Protein AF-A0A4U7F2E3-F1 (afdb_monomer)

Solvent-accessible surface area (backbone atoms only — not comparable to full-atom values): 10318 Å² total; per-residue (Å²): 136,86,79,85,80,80,72,98,72,75,88,84,81,85,90,80,55,98,46,98,67,89,54,48,53,63,64,52,49,35,52,48,24,42,57,37,19,76,72,74,72,52,27,60,45,74,39,69,68,51,61,39,37,57,73,88,33,32,69,44,46,49,67,24,24,80,71,53,39,76,56,42,65,62,33,46,49,24,24,74,37,30,74,45,43,86,49,93,75,45,92,67,61,40,35,50,76,34,22,32,36,27,34,38,31,37,82,33,76,96,36,67,22,89,85,71,40,69,38,27,31,63,46,39,34,39,39,43,44,74,38,79,73,61,95,56,80,47,76,66,45,75,51,35,67,40,76,48,40,39,32,30,39,58,37,49,76,68,67,66,60,58,72,65,51,61,77,30,33,81,50,87,85,30,51,66,46,78,120

Nearest PDB structures (foldseek):
  8d9d-assembly1_C  TM=2.580E-01  e=3.714E+00  Homo sapiens

Foldseek 3Di:
DDDDDDDDPDDDDDQDAPDPPDSCSLVVQLVVQLVCCVPPVFGADADQEEEDECPVQVVQQCVQLQQQGDAGPSLVSRLVSGDDQPDNPDPGRDSCSRHQKYWYKYQAAPDQEPVRDHRIYTAKMKGKDQDPDDVPPDPCSRRDIDIAMEGAVVCVVVVNDDPSNVVRHVCPPHHYDYD

Structure (mmCIF, N/CA/C/O backbone):
data_AF-A0A4U7F2E3-F1
#
_entry.id   AF-A0A4U7F2E3-F1
#
loop_
_atom_site.group_PDB
_atom_site.id
_atom_site.type_symbol
_atom_site.label_atom_id
_atom_site.label_alt_id
_atom_site.label_comp_id
_atom_site.label_asym_id
_atom_site.label_entity_id
_atom_site.label_seq_id
_atom_site.pdbx_PDB_ins_code
_atom_site.Cartn_x
_atom_site.Cartn_y
_atom_site.Cartn_z
_atom_site.occupancy
_atom_site.B_iso_or_equiv
_atom_site.auth_seq_id
_atom_site.auth_comp_id
_atom_site.auth_asym_id
_atom_site.auth_atom_id
_atom_site.pdbx_PDB_model_num
ATOM 1 N N . MET A 1 1 ? -29.654 19.226 -3.364 1.00 33.97 1 MET A N 1
ATOM 2 C CA . MET A 1 1 ? -28.593 18.221 -3.583 1.00 33.97 1 MET A CA 1
ATOM 3 C C . MET A 1 1 ? -28.123 17.742 -2.225 1.00 33.97 1 MET A C 1
ATOM 5 O O . MET A 1 1 ? -27.432 18.477 -1.534 1.00 33.97 1 MET A O 1
ATOM 9 N N . SER A 1 2 ? -28.621 16.585 -1.796 1.00 34.16 2 SER A N 1
ATOM 10 C CA . SER A 1 2 ? -28.235 15.939 -0.541 1.00 34.16 2 SER A CA 1
ATOM 11 C C . SER A 1 2 ? -26.982 15.116 -0.826 1.00 34.16 2 SER A C 1
ATOM 13 O O . SER A 1 2 ? -27.028 14.218 -1.658 1.00 34.16 2 SER A O 1
ATOM 15 N N . GLY A 1 3 ? -25.856 15.495 -0.221 1.00 33.38 3 GLY A N 1
ATOM 16 C CA . GLY A 1 3 ? -24.654 14.669 -0.229 1.00 33.38 3 GLY A CA 1
ATOM 17 C C . GLY A 1 3 ? -24.864 13.488 0.711 1.00 33.38 3 GLY A C 1
ATOM 18 O O . GLY A 1 3 ? -25.244 13.686 1.867 1.00 33.38 3 GLY A O 1
ATOM 19 N N . GLU A 1 4 ? -24.660 12.275 0.207 1.00 37.59 4 GLU A N 1
ATOM 20 C CA . GLU A 1 4 ? -24.694 11.047 0.996 1.00 37.59 4 GLU A CA 1
ATOM 21 C C . GLU A 1 4 ? -23.708 11.144 2.167 1.00 37.59 4 GLU A C 1
ATOM 23 O O . GLU A 1 4 ? -22.494 11.238 1.982 1.00 37.59 4 GLU A O 1
ATOM 28 N N . ARG A 1 5 ? -24.235 11.112 3.395 1.00 38.28 5 ARG A N 1
ATOM 29 C CA . ARG A 1 5 ? -23.435 10.842 4.590 1.00 38.28 5 ARG A CA 1
ATOM 30 C C . ARG A 1 5 ? -23.127 9.348 4.607 1.00 38.28 5 ARG A C 1
ATOM 32 O O . ARG A 1 5 ? -24.024 8.553 4.871 1.00 38.28 5 ARG A O 1
ATOM 39 N N . ARG A 1 6 ? -21.881 8.963 4.330 1.00 47.38 6 ARG A N 1
ATOM 40 C CA . ARG A 1 6 ? -21.362 7.650 4.736 1.00 47.38 6 ARG A CA 1
ATOM 41 C C . ARG A 1 6 ? -20.790 7.771 6.153 1.00 47.38 6 ARG A C 1
ATOM 43 O O . ARG A 1 6 ? -19.961 8.646 6.379 1.00 47.38 6 ARG A O 1
ATOM 50 N N . GLY A 1 7 ? -21.213 6.884 7.056 1.00 50.59 7 GLY A N 1
ATOM 51 C CA . GLY A 1 7 ? -20.676 6.729 8.415 1.00 50.59 7 GLY A CA 1
ATOM 52 C C . GLY A 1 7 ? -21.436 7.518 9.485 1.00 50.59 7 GLY A C 1
ATOM 53 O O . GLY A 1 7 ? -21.841 8.653 9.254 1.00 50.59 7 GLY A O 1
ATOM 54 N N . ASP A 1 8 ? -21.632 6.881 10.634 1.00 61.38 8 ASP A N 1
ATOM 55 C CA . ASP A 1 8 ? -22.252 7.273 11.920 1.00 61.38 8 ASP A CA 1
ATOM 56 C C . ASP A 1 8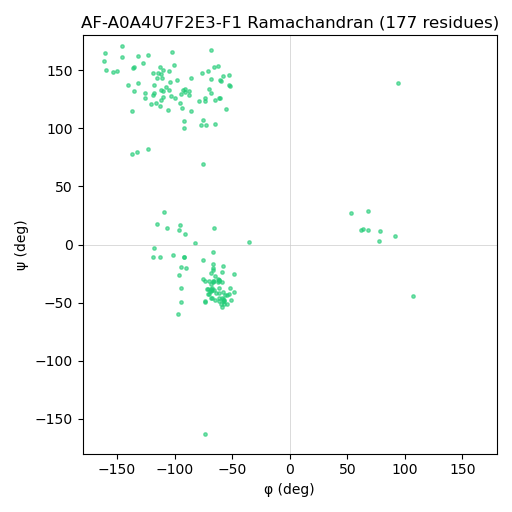 ? -22.111 8.722 12.472 1.00 61.38 8 ASP A C 1
ATOM 58 O O . ASP A 1 8 ? -22.631 9.013 13.550 1.00 61.38 8 ASP A O 1
ATOM 62 N N . GLY A 1 9 ? -21.458 9.651 11.772 1.00 65.62 9 GLY A N 1
ATOM 63 C CA . GLY A 1 9 ? -21.169 11.007 12.247 1.00 65.62 9 GLY A CA 1
ATOM 64 C C . GLY A 1 9 ? -19.821 11.161 12.961 1.00 65.62 9 GLY A C 1
ATOM 65 O O . GLY A 1 9 ? -19.549 12.243 13.487 1.00 65.62 9 GLY A O 1
ATOM 66 N N . ALA A 1 10 ? -18.969 10.132 12.966 1.00 77.25 10 ALA A N 1
ATOM 67 C CA . ALA A 1 10 ? -17.629 10.202 13.530 1.00 77.25 10 ALA A CA 1
ATOM 68 C C . ALA A 1 10 ? -16.753 11.261 12.822 1.00 77.25 10 ALA A C 1
ATOM 70 O O . ALA A 1 10 ? -16.808 11.428 11.597 1.00 77.25 10 ALA A O 1
ATOM 71 N N . PRO A 1 11 ? -15.914 11.998 13.573 1.00 87.69 11 PRO A N 1
ATOM 72 C CA . PRO A 1 11 ? -15.035 13.008 13.002 1.00 87.69 11 PRO A CA 1
ATOM 73 C C . PRO A 1 11 ? -13.911 12.374 12.172 1.00 87.69 11 PRO A C 1
ATOM 75 O O . PRO A 1 11 ? -13.206 11.477 12.628 1.00 87.69 11 PRO A O 1
ATOM 78 N N . VAL A 1 12 ? -13.679 12.912 10.973 1.00 91.62 12 VAL A N 1
ATOM 79 C CA . VAL A 1 12 ? -12.543 12.541 10.116 1.00 91.62 12 VAL A CA 1
ATOM 80 C C . VAL A 1 12 ? -11.434 13.576 10.262 1.00 91.62 12 VAL A C 1
ATOM 82 O O . VAL A 1 12 ? -11.652 14.770 10.052 1.00 91.62 12 VAL A O 1
ATOM 85 N N . LEU A 1 13 ? -10.226 13.117 10.594 1.00 93.81 13 LEU A N 1
ATOM 86 C CA . LEU A 1 13 ? -9.055 13.973 10.785 1.00 93.81 13 LEU A CA 1
ATOM 87 C C . LEU A 1 13 ? -8.020 13.727 9.684 1.00 93.81 13 LEU A C 1
ATOM 89 O O . LEU A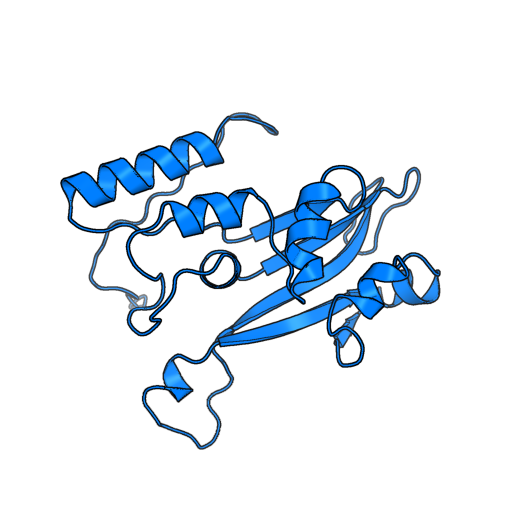 1 13 ? -7.540 12.608 9.503 1.00 93.81 13 LEU A O 1
ATOM 93 N N . LEU A 1 14 ? -7.627 14.788 8.976 1.00 93.25 14 LEU A N 1
ATOM 94 C CA . LEU A 1 14 ? -6.547 14.737 7.992 1.00 93.25 14 LEU A CA 1
ATOM 95 C C . LEU A 1 14 ? -5.217 15.139 8.637 1.00 93.25 14 LEU A C 1
ATOM 97 O O . LEU A 1 14 ? -5.034 16.287 9.038 1.00 93.25 14 LEU A O 1
ATOM 101 N N . VAL A 1 15 ? -4.256 14.214 8.666 1.00 92.56 15 VAL A N 1
ATOM 102 C CA . VAL A 1 15 ? -2.872 14.510 9.064 1.00 92.56 15 VAL A CA 1
ATOM 103 C C . VAL A 1 15 ? -2.048 14.863 7.826 1.00 92.56 15 VAL A C 1
ATOM 105 O O . VAL A 1 15 ? -1.670 13.994 7.038 1.00 92.56 15 VAL A O 1
ATOM 108 N N . ALA A 1 16 ? -1.732 16.147 7.676 1.00 89.62 16 ALA A N 1
ATOM 109 C CA . ALA A 1 16 ? -0.840 16.656 6.639 1.00 89.62 16 ALA A CA 1
ATOM 110 C C . ALA A 1 16 ? 0.532 17.024 7.226 1.00 89.62 16 ALA A C 1
ATOM 112 O O . ALA A 1 16 ? 0.646 17.411 8.385 1.00 89.62 16 ALA A O 1
ATOM 113 N N . GLY A 1 17 ? 1.593 16.892 6.428 1.00 84.62 17 GLY A N 1
ATOM 114 C CA . GLY A 1 17 ? 2.952 17.269 6.827 1.00 84.62 17 GLY A CA 1
ATOM 115 C C . GLY A 1 17 ? 3.391 18.533 6.103 1.00 84.62 17 GLY A C 1
ATOM 116 O O . GLY A 1 17 ? 3.200 18.628 4.896 1.00 84.62 17 GLY A O 1
ATOM 117 N N . GLY A 1 18 ? 4.007 19.471 6.826 1.00 81.56 18 GLY A N 1
ATOM 118 C CA . GLY A 1 18 ? 4.502 20.731 6.256 1.00 81.56 18 GLY A CA 1
ATOM 119 C C . GLY A 1 18 ? 5.793 20.603 5.437 1.00 81.56 18 GLY A C 1
ATOM 120 O O . GLY A 1 18 ? 6.144 21.526 4.711 1.00 81.56 18 GLY A O 1
ATOM 121 N N . ALA A 1 19 ? 6.491 19.464 5.527 1.00 78.69 19 ALA A N 1
ATOM 122 C CA . ALA A 1 19 ? 7.678 19.159 4.730 1.00 78.69 19 ALA A CA 1
ATOM 123 C C . ALA A 1 19 ? 7.399 18.054 3.700 1.00 78.69 19 ALA A C 1
ATOM 125 O O . ALA A 1 19 ? 6.587 17.148 3.926 1.00 78.69 19 ALA A O 1
ATOM 126 N N . ARG A 1 20 ? 8.120 18.129 2.574 1.00 63.06 20 ARG A N 1
ATOM 127 C CA . ARG A 1 20 ? 7.958 17.238 1.414 1.00 63.06 20 ARG A CA 1
ATOM 128 C C . ARG A 1 20 ? 8.236 15.769 1.754 1.00 63.06 20 ARG A C 1
ATOM 130 O O . ARG A 1 20 ? 7.517 14.898 1.276 1.00 63.06 20 ARG A O 1
ATOM 137 N N . VAL A 1 21 ? 9.224 15.507 2.611 1.00 66.19 21 VAL A N 1
ATOM 138 C CA . VAL A 1 21 ? 9.656 14.165 3.043 1.00 66.19 21 VAL A CA 1
ATOM 139 C C . VAL A 1 21 ? 9.882 14.176 4.563 1.00 66.19 21 VAL A C 1
ATOM 141 O O . VAL A 1 21 ? 10.110 15.238 5.138 1.00 66.19 21 VAL A O 1
ATOM 144 N N . ASP A 1 22 ? 9.705 13.029 5.225 1.00 71.38 22 ASP A N 1
ATOM 145 C CA . ASP A 1 22 ? 10.060 12.783 6.638 1.00 71.38 22 ASP A CA 1
ATOM 146 C C . ASP A 1 22 ? 9.520 13.749 7.703 1.00 71.38 22 ASP A C 1
ATOM 148 O O . ASP A 1 22 ? 10.039 13.837 8.810 1.00 71.38 22 ASP A O 1
ATOM 152 N N . ALA A 1 23 ? 8.378 14.391 7.451 1.00 80.94 23 ALA A N 1
ATOM 153 C CA . ALA A 1 23 ? 7.696 15.244 8.434 1.00 80.94 23 ALA A CA 1
ATOM 154 C C . ALA A 1 23 ? 7.133 14.499 9.677 1.00 80.94 23 ALA A C 1
ATOM 156 O O . ALA A 1 23 ? 6.255 15.021 10.355 1.00 80.94 23 ALA A O 1
ATOM 157 N N . GLY A 1 24 ? 7.525 13.243 9.930 1.00 87.06 24 GLY A N 1
ATOM 158 C CA . GLY A 1 24 ? 7.049 12.450 11.073 1.00 87.06 24 GLY A CA 1
ATOM 159 C C . GLY A 1 24 ? 5.565 12.052 11.030 1.00 87.06 24 GLY A C 1
ATOM 160 O O . GLY A 1 24 ? 5.036 11.573 12.032 1.00 87.06 24 GLY A O 1
ATOM 161 N N . LYS A 1 25 ? 4.887 12.220 9.881 1.00 91.69 25 LYS A N 1
ATOM 162 C CA . LYS A 1 25 ? 3.430 12.024 9.721 1.00 91.69 25 LYS A CA 1
ATOM 163 C C . LYS A 1 25 ? 2.942 10.683 10.259 1.00 91.69 25 LYS A C 1
ATOM 165 O O . LYS A 1 25 ? 1.951 10.647 10.979 1.00 91.69 25 LYS A O 1
ATOM 170 N N . THR A 1 26 ? 3.616 9.589 9.911 1.00 92.06 26 THR A N 1
ATOM 171 C CA . THR A 1 26 ? 3.199 8.245 10.331 1.00 92.06 26 THR A CA 1
ATOM 172 C C . THR A 1 26 ? 3.352 8.074 11.834 1.00 92.06 26 THR A C 1
ATOM 174 O O . THR A 1 26 ? 2.413 7.631 12.484 1.00 92.06 26 THR A O 1
ATOM 177 N N . THR A 1 27 ? 4.485 8.489 12.405 1.00 94.50 27 THR A N 1
ATOM 178 C CA . THR A 1 27 ? 4.712 8.437 13.855 1.00 94.50 27 THR A CA 1
ATOM 179 C C . THR A 1 27 ? 3.631 9.216 14.597 1.00 94.50 27 THR A C 1
ATOM 181 O O . THR A 1 27 ? 2.955 8.652 15.456 1.00 94.50 27 THR A O 1
ATOM 184 N N . PHE A 1 28 ? 3.387 10.465 14.191 1.00 95.44 28 PHE A N 1
ATOM 185 C CA . PHE A 1 28 ? 2.321 11.288 14.756 1.00 95.44 28 PHE A CA 1
ATOM 186 C C . PHE A 1 28 ? 0.948 10.623 14.615 1.00 95.44 28 PHE A C 1
ATOM 188 O O . PHE A 1 28 ? 0.231 10.496 15.600 1.00 95.44 28 PHE A O 1
ATOM 195 N N . SER A 1 29 ? 0.604 10.134 13.420 1.00 96.50 29 SER A N 1
ATOM 196 C CA . SER A 1 29 ? -0.698 9.507 13.154 1.00 96.50 29 SER A CA 1
ATOM 197 C C . SER A 1 29 ? -0.913 8.260 14.011 1.00 96.50 29 SER A C 1
ATOM 199 O O . SER A 1 29 ? -1.986 8.086 14.569 1.00 96.50 29 SER A O 1
ATOM 201 N N . THR A 1 30 ? 0.108 7.416 14.188 1.00 97.75 30 THR A N 1
ATOM 202 C CA . THR A 1 30 ? -0.000 6.235 15.061 1.00 97.75 30 THR A CA 1
ATOM 203 C C . THR A 1 30 ? -0.159 6.601 16.538 1.00 97.75 30 THR A C 1
ATOM 205 O O . THR A 1 30 ? -0.822 5.875 17.273 1.00 97.75 30 THR A O 1
ATOM 208 N N . GLY A 1 31 ? 0.438 7.709 16.990 1.00 97.81 31 GLY A N 1
ATOM 209 C CA . GLY A 1 31 ? 0.214 8.241 18.335 1.00 97.81 31 GLY A CA 1
ATOM 210 C C . GLY A 1 31 ? -1.188 8.830 18.488 1.00 97.81 31 GLY A C 1
ATOM 211 O O . GLY A 1 31 ? -1.859 8.562 19.478 1.00 97.81 31 GLY A O 1
ATOM 212 N N . LEU A 1 32 ? -1.653 9.569 17.477 1.00 97.31 32 LEU A N 1
ATOM 213 C CA . LEU A 1 32 ? -2.991 10.151 17.436 1.00 97.31 32 LEU A CA 1
ATOM 214 C C . LEU A 1 32 ? -4.079 9.074 17.479 1.00 97.31 32 LEU A C 1
ATOM 216 O O . LEU A 1 32 ? -5.007 9.205 18.265 1.00 97.31 32 LEU A O 1
ATOM 220 N N . VAL A 1 33 ? -3.950 8.002 16.690 1.00 97.81 33 VAL A N 1
ATOM 221 C CA . VAL A 1 33 ? -4.904 6.879 16.695 1.00 97.81 33 VAL A CA 1
ATOM 222 C C . VAL A 1 33 ? -5.015 6.270 18.093 1.00 97.81 33 VAL A C 1
ATOM 224 O O . VAL A 1 33 ? -6.123 6.143 18.601 1.00 97.81 33 VAL A O 1
ATOM 227 N N . ARG A 1 34 ? -3.888 5.978 18.757 1.00 97.69 34 ARG A N 1
ATOM 228 C CA . ARG A 1 34 ? -3.897 5.446 20.131 1.00 97.69 34 ARG A CA 1
ATOM 229 C C . ARG A 1 34 ? -4.546 6.413 21.116 1.00 97.69 34 ARG A C 1
ATOM 231 O O . ARG A 1 34 ? -5.442 6.027 21.850 1.00 97.69 34 ARG A O 1
ATOM 238 N N . ALA A 1 35 ? -4.147 7.683 21.077 1.00 97.81 35 ALA A N 1
ATOM 239 C CA . ALA A 1 35 ? -4.690 8.698 21.973 1.00 97.81 35 ALA A CA 1
ATOM 240 C C . ALA A 1 35 ? -6.200 8.919 21.781 1.00 97.81 35 ALA A C 1
ATOM 242 O O . ALA A 1 35 ? -6.890 9.257 22.738 1.00 97.81 35 ALA A O 1
ATOM 243 N N . LEU A 1 36 ? -6.712 8.770 20.556 1.00 96.31 36 LEU A N 1
ATOM 244 C CA . LEU A 1 36 ? -8.144 8.830 20.280 1.00 96.31 36 LEU A CA 1
ATOM 245 C C . LEU A 1 36 ? -8.846 7.572 20.778 1.00 96.31 36 LEU A C 1
ATOM 247 O O . LEU A 1 36 ? -9.806 7.712 21.524 1.00 96.31 36 LEU A O 1
ATOM 251 N N . ALA A 1 37 ? -8.337 6.381 20.465 1.00 95.44 37 ALA A N 1
ATOM 252 C CA . ALA A 1 37 ? -8.905 5.134 20.969 1.00 95.44 37 ALA A CA 1
ATOM 253 C C . ALA A 1 37 ? -9.005 5.134 22.506 1.00 95.44 37 ALA A C 1
ATOM 255 O O . ALA A 1 37 ? -10.065 4.841 23.049 1.00 95.44 37 ALA A O 1
ATOM 256 N N . ASP A 1 38 ? -7.964 5.595 23.207 1.00 97.12 38 ASP A N 1
ATOM 257 C CA . ASP A 1 38 ? -7.968 5.719 24.671 1.00 97.12 38 ASP A CA 1
ATOM 258 C C . ASP A 1 38 ? -9.026 6.710 25.196 1.00 97.12 38 ASP A C 1
ATOM 260 O O . ASP A 1 38 ? -9.509 6.577 26.320 1.00 97.12 38 ASP A O 1
ATOM 264 N N . ARG A 1 39 ? -9.369 7.742 24.414 1.00 95.88 39 ARG A N 1
ATOM 265 C CA . ARG A 1 39 ? -10.273 8.830 24.832 1.00 95.88 39 ARG A CA 1
ATOM 266 C C . ARG A 1 39 ? -11.726 8.614 24.441 1.00 95.88 39 ARG A C 1
ATOM 268 O O . ARG A 1 39 ? -12.606 9.043 25.181 1.00 95.88 39 ARG A O 1
ATOM 275 N N . VAL A 1 40 ? -11.973 8.051 23.262 1.00 92.69 40 VAL A N 1
ATOM 276 C CA . VAL A 1 40 ? -13.316 7.924 22.673 1.00 92.69 40 VAL A CA 1
ATOM 277 C C . VAL A 1 40 ? -13.747 6.473 22.456 1.00 92.69 40 VAL A C 1
ATOM 279 O O . VAL A 1 40 ? -14.888 6.243 22.076 1.00 92.69 40 VAL A O 1
ATOM 282 N N . GLY A 1 41 ? -12.882 5.502 22.757 1.00 94.12 41 GLY A N 1
ATOM 283 C CA . GLY A 1 41 ? -13.171 4.068 22.709 1.00 94.12 41 GLY A CA 1
ATOM 284 C C . GLY A 1 41 ? -12.509 3.365 21.528 1.00 94.12 41 GLY A C 1
ATOM 285 O O . GLY A 1 41 ? -11.896 2.312 21.704 1.00 94.12 41 GLY A O 1
ATOM 286 N N . ASP A 1 42 ? -12.570 3.952 20.333 1.00 94.31 42 ASP A N 1
ATOM 287 C CA . ASP A 1 42 ? -11.956 3.383 19.140 1.00 94.31 42 ASP A CA 1
ATOM 288 C C . ASP A 1 42 ? -11.404 4.436 18.162 1.00 94.31 42 ASP A C 1
ATOM 290 O O . ASP A 1 42 ? -11.684 5.632 18.243 1.00 94.31 42 ASP A O 1
ATOM 294 N N . ALA A 1 43 ? -10.510 3.992 17.276 1.00 95.31 43 ALA A N 1
ATOM 295 C CA . ALA A 1 43 ? -9.975 4.797 16.186 1.00 95.31 43 ALA A CA 1
ATOM 296 C C . ALA A 1 43 ? -9.385 3.906 15.085 1.00 95.31 43 ALA A C 1
ATOM 298 O O . ALA A 1 43 ? -8.831 2.834 15.346 1.00 95.31 43 ALA A O 1
ATOM 299 N N . VAL A 1 44 ? -9.435 4.395 13.845 1.00 95.81 44 VAL A N 1
ATOM 300 C CA . VAL A 1 44 ? -8.792 3.763 12.689 1.00 95.81 44 VAL A CA 1
ATOM 301 C C . VAL A 1 44 ? -7.883 4.753 11.970 1.00 95.81 44 VAL A C 1
ATOM 303 O O . VAL A 1 44 ? -8.261 5.885 11.670 1.00 95.81 44 VAL A O 1
ATOM 306 N N . GLY A 1 45 ? -6.651 4.328 11.706 1.00 95.94 45 GLY A N 1
ATOM 307 C CA . GLY A 1 45 ? -5.697 5.058 10.884 1.00 95.94 45 GLY A CA 1
ATOM 308 C C . GLY A 1 45 ? -5.811 4.641 9.423 1.00 95.94 45 GLY A C 1
ATOM 309 O O . GLY A 1 45 ? -5.772 3.454 9.121 1.00 95.94 45 GLY A O 1
ATOM 310 N N . VAL A 1 46 ? -5.889 5.608 8.507 1.00 94.69 46 VAL A N 1
ATOM 311 C CA . VAL A 1 46 ? -6.017 5.348 7.062 1.00 94.69 46 VAL A CA 1
ATOM 312 C C . VAL A 1 46 ? -4.818 5.916 6.307 1.00 94.69 46 VAL A C 1
ATOM 314 O O . VAL A 1 46 ? -4.371 7.036 6.561 1.00 94.69 46 VAL A O 1
ATOM 317 N N . LYS A 1 47 ? -4.297 5.149 5.345 1.00 93.31 47 LYS A N 1
ATOM 318 C CA . LYS A 1 47 ? -3.231 5.565 4.429 1.00 93.31 47 LYS A CA 1
ATOM 319 C C . LYS A 1 47 ? -3.745 5.402 2.995 1.00 93.31 47 LYS A C 1
ATOM 321 O O . LYS A 1 47 ? -3.440 4.404 2.356 1.00 93.31 47 LYS A O 1
ATOM 326 N N . PRO A 1 48 ? -4.517 6.359 2.454 1.00 85.44 48 PRO A N 1
ATOM 327 C CA . PRO A 1 48 ? -5.315 6.137 1.242 1.00 85.44 48 PRO A CA 1
ATOM 328 C C . PRO A 1 48 ? -4.479 5.776 0.007 1.00 85.44 48 PRO A C 1
ATOM 330 O O . PRO A 1 48 ? -4.920 5.006 -0.840 1.00 85.44 48 PRO A O 1
ATOM 333 N N . ARG A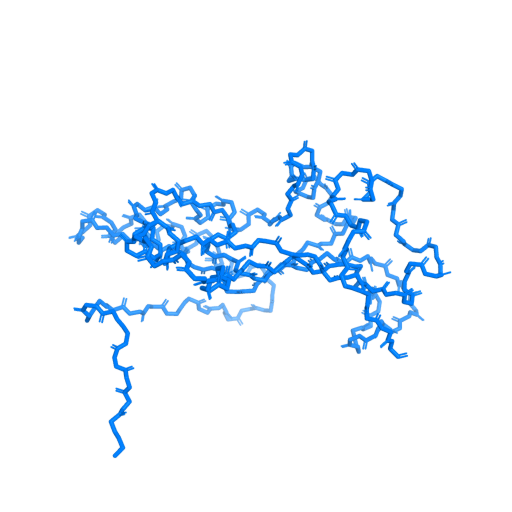 1 49 ? -3.244 6.281 -0.070 1.00 84.06 49 ARG A N 1
ATOM 334 C CA . ARG A 1 49 ? -2.274 5.931 -1.108 1.00 84.06 49 ARG A CA 1
ATOM 335 C C . ARG A 1 49 ? -0.885 5.816 -0.499 1.00 84.06 49 ARG A C 1
ATOM 337 O O . ARG A 1 49 ? -0.483 6.662 0.305 1.00 84.06 49 ARG A O 1
ATOM 344 N N . ALA A 1 50 ? -0.155 4.789 -0.908 1.00 87.69 50 ALA A N 1
ATOM 345 C CA . ALA A 1 50 ? 1.227 4.560 -0.519 1.00 87.69 50 ALA A CA 1
ATOM 346 C C . ALA A 1 50 ? 1.998 3.928 -1.681 1.00 87.69 50 ALA A C 1
ATOM 348 O O . ALA A 1 50 ? 1.419 3.550 -2.699 1.00 87.69 50 ALA A O 1
ATOM 349 N N . GLY A 1 51 ? 3.307 3.834 -1.527 1.00 91.38 51 GLY A N 1
ATOM 350 C CA . GLY A 1 51 ? 4.136 3.036 -2.403 1.00 91.38 51 GLY A CA 1
ATOM 351 C C . GLY A 1 51 ? 5.470 2.750 -1.745 1.00 91.38 51 GLY A C 1
ATOM 352 O O . GLY A 1 51 ? 5.864 3.486 -0.838 1.00 91.38 51 GLY A O 1
ATOM 353 N N . ASN A 1 52 ? 6.109 1.692 -2.213 1.00 93.56 52 ASN A N 1
ATOM 354 C CA . ASN A 1 52 ? 7.466 1.322 -1.860 1.00 93.56 52 ASN A CA 1
ATOM 355 C C . ASN A 1 52 ? 8.338 1.503 -3.098 1.00 93.56 52 ASN A C 1
ATOM 357 O O . ASN A 1 52 ? 7.895 1.264 -4.226 1.00 93.56 52 ASN A O 1
ATOM 361 N N . ASP A 1 53 ? 9.582 1.888 -2.875 1.00 93.75 53 ASP A N 1
ATOM 362 C CA . ASP A 1 53 ? 10.624 1.697 -3.868 1.00 93.75 53 ASP A CA 1
ATOM 363 C C . ASP A 1 53 ? 11.264 0.313 -3.700 1.00 93.75 53 ASP A C 1
ATOM 365 O O . ASP A 1 53 ? 11.608 -0.088 -2.589 1.00 93.75 53 ASP A O 1
ATOM 369 N N . PHE A 1 54 ? 11.424 -0.431 -4.791 1.00 93.19 54 PHE A N 1
ATOM 370 C CA . PHE A 1 54 ? 11.950 -1.792 -4.766 1.00 93.19 54 PHE A CA 1
ATOM 371 C C . PHE A 1 54 ? 13.384 -1.858 -4.219 1.00 93.19 54 PHE A C 1
ATOM 373 O O . PHE A 1 54 ? 13.735 -2.848 -3.580 1.00 93.19 54 PHE A O 1
ATOM 380 N N . TRP A 1 55 ? 14.204 -0.817 -4.414 1.00 92.56 55 TRP A N 1
ATOM 381 C CA . TRP A 1 55 ? 15.564 -0.757 -3.869 1.00 92.56 55 TRP A CA 1
ATOM 382 C C . TRP A 1 55 ? 15.612 -0.029 -2.527 1.00 92.56 55 TRP A C 1
ATOM 384 O O . TRP A 1 55 ? 16.184 -0.554 -1.572 1.00 92.56 55 TRP A O 1
ATOM 394 N N . PHE A 1 56 ? 15.017 1.163 -2.421 1.00 91.75 56 PHE A N 1
ATOM 395 C CA . PHE A 1 56 ? 15.135 1.969 -1.197 1.00 91.75 56 PHE A CA 1
ATOM 396 C C . PHE A 1 56 ? 14.270 1.455 -0.038 1.00 91.75 56 PHE A C 1
ATOM 398 O O . PHE A 1 56 ? 14.655 1.607 1.120 1.00 91.75 56 PHE A O 1
ATOM 405 N N . ASP A 1 57 ? 13.136 0.816 -0.329 1.00 94.56 57 ASP A N 1
ATOM 406 C CA . ASP A 1 57 ? 12.264 0.163 0.654 1.00 94.56 57 ASP A CA 1
ATOM 407 C C . ASP A 1 57 ? 12.324 -1.374 0.524 1.00 94.56 57 ASP A C 1
ATOM 409 O O . ASP A 1 57 ? 11.359 -2.068 0.850 1.00 94.56 57 ASP A O 1
ATOM 413 N N . HIS A 1 58 ? 13.454 -1.922 0.054 1.00 94.88 58 HIS A N 1
ATOM 414 C CA . HIS A 1 58 ? 13.609 -3.348 -0.265 1.00 94.88 58 HIS A CA 1
ATOM 415 C C . HIS A 1 58 ? 13.206 -4.281 0.887 1.00 94.88 58 HIS A C 1
ATOM 417 O O . HIS A 1 58 ? 12.495 -5.259 0.668 1.00 94.88 58 HIS A O 1
ATOM 423 N N . ASP A 1 59 ? 13.589 -3.968 2.127 1.00 95.50 59 ASP A N 1
ATOM 424 C CA . ASP A 1 59 ? 13.220 -4.787 3.288 1.00 95.50 59 ASP A CA 1
ATOM 425 C C . ASP A 1 59 ? 11.706 -4.776 3.546 1.00 95.50 59 ASP A C 1
ATOM 427 O O . ASP A 1 59 ? 11.115 -5.812 3.855 1.00 95.50 59 ASP A O 1
ATOM 431 N N . ASP A 1 60 ? 11.054 -3.620 3.383 1.00 95.06 60 ASP A N 1
ATOM 432 C CA . ASP A 1 60 ? 9.601 -3.497 3.534 1.00 95.06 60 ASP A CA 1
ATOM 433 C C . ASP A 1 60 ? 8.865 -4.241 2.409 1.00 95.06 60 ASP A C 1
ATOM 435 O O . ASP A 1 60 ? 7.871 -4.921 2.678 1.00 95.06 60 ASP A O 1
ATOM 439 N N . TYR A 1 61 ? 9.372 -4.161 1.173 1.00 95.19 61 TYR A N 1
ATOM 440 C CA . TYR A 1 61 ? 8.888 -4.960 0.047 1.00 95.19 61 TYR A CA 1
ATOM 441 C C . TYR A 1 61 ? 9.008 -6.459 0.340 1.00 95.19 61 TYR A C 1
ATOM 443 O O . TYR A 1 61 ? 8.004 -7.167 0.272 1.00 95.19 61 TYR A O 1
ATOM 451 N N . ARG A 1 62 ? 10.199 -6.938 0.719 1.00 95.12 62 ARG A N 1
ATOM 452 C CA . ARG A 1 62 ? 10.454 -8.363 0.958 1.00 95.12 62 ARG A CA 1
ATOM 453 C C . ARG A 1 62 ? 9.535 -8.943 2.022 1.00 95.12 62 ARG A C 1
ATOM 455 O O . ARG A 1 62 ? 8.939 -9.989 1.790 1.00 95.12 62 ARG A O 1
ATOM 462 N N . ILE A 1 63 ? 9.380 -8.246 3.149 1.00 94.69 63 ILE A N 1
ATOM 463 C CA . ILE A 1 63 ? 8.508 -8.684 4.249 1.00 94.69 63 ILE A CA 1
ATOM 464 C C . ILE A 1 63 ? 7.061 -8.872 3.774 1.00 94.69 63 ILE A C 1
ATOM 466 O O . ILE A 1 63 ? 6.393 -9.811 4.200 1.00 94.69 63 ILE A O 1
ATOM 470 N N . ALA A 1 64 ? 6.550 -7.973 2.928 1.00 95.38 64 ALA A N 1
ATOM 471 C CA . ALA A 1 64 ? 5.195 -8.100 2.400 1.00 95.38 64 ALA A CA 1
ATOM 472 C C . ALA A 1 64 ? 5.106 -9.221 1.349 1.00 95.38 64 ALA A C 1
ATOM 474 O O . ALA A 1 64 ? 4.251 -10.107 1.457 1.00 95.38 64 ALA A O 1
ATOM 475 N N . ALA A 1 65 ? 6.020 -9.215 0.377 1.00 95.00 65 ALA A N 1
ATOM 476 C CA . ALA A 1 65 ? 6.003 -10.107 -0.778 1.00 95.00 65 ALA A CA 1
ATOM 477 C C . ALA A 1 65 ? 6.227 -11.580 -0.399 1.00 95.00 65 ALA A C 1
ATOM 479 O O . ALA A 1 65 ? 5.618 -12.456 -1.001 1.00 95.00 65 ALA A O 1
ATOM 480 N N . GLU A 1 66 ? 6.998 -11.875 0.654 1.00 93.88 66 GLU A N 1
ATOM 481 C CA . GLU A 1 66 ? 7.157 -13.242 1.189 1.00 93.88 66 GLU A CA 1
ATOM 482 C C . GLU A 1 66 ? 5.827 -13.890 1.619 1.00 93.88 66 GLU A C 1
ATOM 484 O O . GLU A 1 66 ? 5.739 -15.110 1.721 1.00 93.88 66 GLU A O 1
ATOM 489 N N . SER A 1 67 ? 4.780 -13.088 1.830 1.00 90.81 67 SER A N 1
ATOM 490 C CA . SER A 1 67 ? 3.429 -13.555 2.157 1.00 90.81 67 SER A CA 1
ATOM 491 C C . SER A 1 67 ? 2.420 -13.426 1.009 1.00 90.81 67 SER A C 1
ATOM 493 O O . SER A 1 67 ? 1.218 -13.497 1.255 1.00 90.81 67 SER A O 1
ATOM 495 N N . GLY A 1 68 ? 2.869 -13.204 -0.231 1.00 93.12 68 GLY A N 1
ATOM 496 C CA . GLY A 1 68 ? 1.963 -13.016 -1.369 1.00 93.12 68 GLY A CA 1
ATOM 497 C C . GLY A 1 68 ? 1.331 -11.625 -1.454 1.00 93.12 68 GLY A C 1
ATOM 498 O O . GLY A 1 68 ? 0.355 -11.427 -2.177 1.00 93.12 68 GLY A O 1
ATOM 499 N N . ARG A 1 69 ? 1.821 -10.664 -0.663 1.00 95.38 69 ARG A N 1
ATOM 500 C CA . ARG A 1 69 ? 1.142 -9.390 -0.387 1.00 95.38 69 ARG A CA 1
ATOM 501 C C . ARG A 1 69 ? 2.009 -8.196 -0.752 1.00 95.38 69 ARG A C 1
ATOM 503 O O . ARG A 1 69 ? 3.225 -8.294 -0.859 1.00 95.38 69 ARG A O 1
ATOM 510 N N . LEU A 1 70 ? 1.380 -7.029 -0.881 1.00 96.38 70 LEU A N 1
ATOM 511 C CA . LEU A 1 70 ? 2.085 -5.776 -1.151 1.00 96.38 70 LEU A CA 1
ATOM 512 C C . LEU A 1 70 ? 1.527 -4.633 -0.296 1.00 96.38 70 LEU A C 1
ATOM 514 O O . LEU A 1 70 ? 0.378 -4.214 -0.448 1.00 96.38 70 LEU A O 1
ATOM 518 N N . TYR A 1 71 ? 2.350 -4.111 0.611 1.00 95.94 71 TYR A N 1
ATOM 519 C CA . TYR A 1 71 ? 2.059 -2.944 1.443 1.00 95.94 71 TYR A CA 1
ATOM 520 C C . TYR A 1 71 ? 3.361 -2.343 1.991 1.00 95.94 71 TYR A C 1
ATOM 522 O O . TYR A 1 71 ? 4.410 -2.980 1.993 1.00 95.94 71 TYR A O 1
ATOM 530 N N . GLY A 1 72 ? 3.294 -1.111 2.494 1.00 94.81 72 GLY A N 1
ATOM 531 C CA . GLY A 1 72 ? 4.452 -0.412 3.062 1.00 94.81 72 GLY A CA 1
ATOM 532 C C . GLY A 1 72 ? 4.468 -0.412 4.588 1.00 94.81 72 GLY A C 1
ATOM 533 O O . GLY A 1 72 ? 3.438 -0.637 5.237 1.00 94.81 72 GLY A O 1
ATOM 534 N N . LYS A 1 73 ? 5.620 -0.059 5.180 1.00 94.62 73 LYS A N 1
ATOM 535 C CA . LYS A 1 73 ? 5.773 0.090 6.643 1.00 94.62 73 LYS A CA 1
ATOM 536 C C . LYS A 1 73 ? 4.730 0.994 7.282 1.00 94.62 73 LYS A C 1
ATOM 538 O O . LYS A 1 73 ? 4.289 0.715 8.392 1.00 94.62 73 LYS A O 1
ATOM 543 N N . ASP A 1 74 ? 4.340 2.064 6.598 1.00 94.50 74 ASP A N 1
ATOM 544 C CA . ASP A 1 74 ? 3.377 3.034 7.114 1.00 94.50 74 ASP A CA 1
ATOM 545 C C . ASP A 1 74 ? 1.995 2.409 7.308 1.00 94.50 74 ASP A C 1
ATOM 547 O O . ASP A 1 74 ? 1.401 2.554 8.375 1.00 94.50 74 ASP A O 1
ATOM 551 N N . ALA A 1 75 ? 1.505 1.684 6.297 1.00 95.56 75 ALA A N 1
ATOM 552 C CA . ALA A 1 75 ? 0.233 0.974 6.378 1.00 95.56 75 ALA A CA 1
ATOM 553 C C . ALA A 1 75 ? 0.301 -0.129 7.444 1.00 95.56 75 ALA A C 1
ATOM 555 O O . ALA A 1 75 ? -0.593 -0.233 8.276 1.00 95.56 75 ALA A O 1
ATOM 556 N N . ARG A 1 76 ? 1.413 -0.873 7.515 1.00 96.12 76 ARG A N 1
ATOM 557 C CA . ARG A 1 76 ? 1.647 -1.864 8.578 1.00 96.12 76 ARG A CA 1
ATOM 558 C C . ARG A 1 76 ? 1.568 -1.253 9.981 1.00 96.12 76 ARG A C 1
ATOM 560 O O . ARG A 1 76 ? 0.892 -1.796 10.850 1.00 96.12 76 ARG A O 1
ATOM 567 N N . ARG A 1 77 ? 2.232 -0.117 10.210 1.00 96.69 77 ARG A N 1
ATOM 568 C CA . ARG A 1 77 ? 2.234 0.574 11.511 1.00 96.69 77 ARG A CA 1
ATOM 569 C C . ARG A 1 77 ? 0.867 1.154 11.870 1.00 96.69 77 ARG A C 1
ATOM 571 O O . ARG A 1 77 ? 0.492 1.103 13.036 1.00 96.69 77 ARG A O 1
ATOM 578 N N . LEU A 1 78 ? 0.142 1.713 10.899 1.00 97.12 78 LEU A N 1
ATOM 579 C CA . LEU A 1 78 ? -1.198 2.263 11.122 1.00 97.12 78 LEU A CA 1
ATOM 580 C C . LEU A 1 78 ? -2.230 1.168 11.393 1.00 97.12 78 LEU A C 1
ATOM 582 O O . LEU A 1 78 ? -3.009 1.318 12.330 1.00 97.12 78 LEU A O 1
ATOM 586 N N . ALA A 1 79 ? -2.194 0.060 10.650 1.00 96.50 79 ALA A N 1
ATOM 587 C CA . ALA A 1 79 ? -3.062 -1.087 10.902 1.00 96.50 79 ALA A CA 1
ATOM 588 C C . ALA A 1 79 ? -2.847 -1.627 12.324 1.00 96.50 79 ALA A C 1
ATOM 590 O O . ALA A 1 79 ? -3.804 -1.770 13.074 1.00 96.50 79 ALA A O 1
ATOM 591 N N . ALA A 1 80 ? -1.587 -1.791 12.743 1.00 97.19 80 ALA A N 1
ATOM 592 C CA . ALA A 1 80 ? -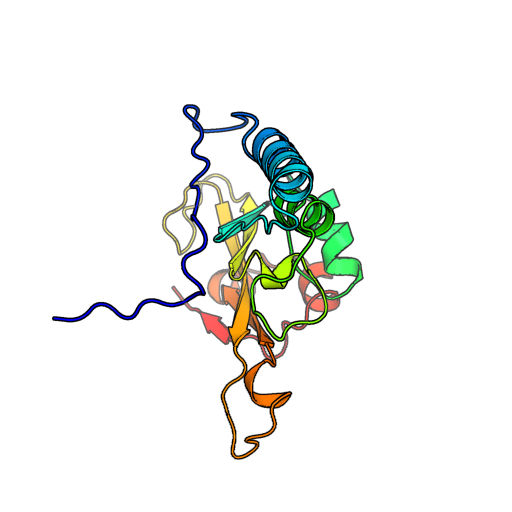1.241 -2.241 14.093 1.00 97.19 80 ALA A CA 1
ATOM 593 C C . ALA A 1 80 ? -1.598 -1.245 15.217 1.00 97.19 80 ALA A C 1
ATOM 595 O O . ALA A 1 80 ? -1.662 -1.633 16.379 1.00 97.19 80 ALA A O 1
ATOM 596 N N . ALA A 1 81 ? -1.755 0.045 14.906 1.00 97.62 81 ALA A N 1
ATOM 597 C CA . ALA A 1 81 ? -2.152 1.061 15.881 1.00 97.62 81 ALA A CA 1
ATOM 598 C C . ALA A 1 81 ? -3.674 1.239 15.973 1.00 97.62 81 ALA A C 1
ATOM 600 O O . ALA A 1 81 ? -4.146 1.806 16.953 1.00 97.62 81 ALA A O 1
ATOM 601 N N . SER A 1 82 ? -4.413 0.813 14.950 1.00 97.25 82 SER A N 1
ATOM 602 C CA . SER A 1 82 ? -5.865 0.960 14.869 1.00 97.25 82 SER A CA 1
ATOM 603 C C . SER A 1 82 ? -6.560 -0.054 15.771 1.00 97.25 82 SER A C 1
ATOM 605 O O . SER A 1 82 ? -6.066 -1.162 15.957 1.00 97.25 82 SER A O 1
ATOM 607 N N . THR A 1 83 ? -7.711 0.324 16.322 1.00 95.44 83 THR A N 1
ATOM 608 C CA . THR A 1 83 ? -8.474 -0.513 17.263 1.00 95.44 83 THR A CA 1
ATOM 609 C C . THR A 1 83 ? -9.807 -0.987 16.706 1.00 95.44 83 THR A C 1
ATOM 611 O O . THR A 1 83 ? -10.420 -1.882 17.280 1.00 95.44 83 THR A O 1
ATOM 614 N N . ARG A 1 84 ? -10.231 -0.431 15.568 1.00 92.69 84 ARG A N 1
ATOM 615 C CA . ARG A 1 84 ? -11.402 -0.885 14.821 1.00 92.69 84 ARG A CA 1
ATOM 616 C C . ARG A 1 84 ? -11.126 -0.962 13.314 1.00 92.69 84 ARG A C 1
ATOM 618 O O . ARG A 1 84 ? -10.302 -0.194 12.805 1.00 92.69 84 ARG A O 1
ATOM 625 N N . PRO A 1 85 ? -11.822 -1.839 12.581 1.00 90.81 85 PRO A N 1
ATOM 626 C CA . PRO A 1 85 ? -11.805 -1.850 11.123 1.00 90.81 85 PRO A CA 1
ATOM 627 C C . PRO A 1 85 ? -12.436 -0.591 10.508 1.00 90.81 85 PRO A C 1
ATOM 629 O O . PRO A 1 85 ? -13.277 0.081 11.112 1.00 90.81 85 PRO A O 1
ATOM 632 N N . LEU A 1 86 ? -11.987 -0.245 9.295 1.00 87.06 86 LEU A N 1
ATOM 633 C CA . LEU A 1 86 ? -12.501 0.913 8.553 1.00 87.06 86 LEU A CA 1
ATOM 634 C C . LEU A 1 86 ? -13.920 0.665 8.023 1.00 87.06 86 LEU A C 1
ATOM 636 O O . LEU A 1 86 ? -14.741 1.575 8.027 1.00 87.06 86 LEU A O 1
ATOM 640 N N . ALA A 1 87 ? -14.192 -0.557 7.565 1.00 81.56 87 ALA A N 1
ATOM 641 C CA . ALA A 1 87 ? -15.529 -1.004 7.203 1.00 81.56 87 ALA A CA 1
ATOM 642 C C . ALA A 1 87 ? -16.178 -1.676 8.418 1.00 81.56 87 ALA A C 1
ATOM 644 O O . ALA A 1 87 ? -15.544 -2.520 9.046 1.00 81.56 87 ALA A O 1
ATOM 645 N N . ASP A 1 88 ? -17.429 -1.325 8.724 1.00 70.88 88 ASP A N 1
ATOM 646 C CA . ASP A 1 88 ? -18.134 -1.770 9.940 1.00 70.88 88 ASP A CA 1
ATOM 647 C C . ASP A 1 88 ? -18.273 -3.288 10.074 1.00 70.88 88 ASP A C 1
ATOM 649 O O . ASP A 1 88 ? -18.428 -3.796 11.178 1.00 70.88 88 ASP A O 1
ATOM 653 N N . ALA A 1 89 ? -18.216 -4.006 8.959 1.00 66.56 89 ALA A N 1
ATOM 654 C CA . ALA A 1 89 ? -18.401 -5.448 8.919 1.00 66.56 89 ALA A CA 1
ATOM 655 C C . ALA A 1 89 ? -17.142 -6.206 8.470 1.00 66.56 89 ALA A C 1
ATOM 657 O O . ALA A 1 89 ? -17.219 -7.358 8.058 1.00 66.56 89 ALA A O 1
ATOM 658 N N . ALA A 1 90 ? -15.980 -5.552 8.523 1.00 74.44 90 ALA A N 1
ATOM 659 C CA . ALA A 1 90 ? -14.706 -6.254 8.478 1.00 74.44 90 ALA A CA 1
ATOM 660 C C . ALA A 1 90 ? -14.328 -6.701 9.896 1.00 74.44 90 ALA A C 1
ATOM 662 O O . ALA A 1 90 ? -14.518 -5.941 10.838 1.00 74.44 90 ALA A O 1
ATOM 663 N N . ASP A 1 91 ? -13.726 -7.883 10.033 1.00 74.88 91 ASP A N 1
ATOM 664 C CA . ASP A 1 91 ? -13.303 -8.420 11.339 1.00 74.88 91 ASP A CA 1
ATOM 665 C C . ASP A 1 91 ? -11.833 -8.119 11.675 1.00 74.88 91 ASP A C 1
ATOM 667 O O . ASP A 1 91 ? -11.414 -8.186 12.830 1.00 74.88 91 ASP A O 1
ATOM 671 N N . VAL A 1 92 ? -11.017 -7.796 10.665 1.00 85.31 92 VAL A N 1
ATOM 672 C CA . VAL A 1 92 ? -9.560 -7.655 10.804 1.00 85.31 92 VAL A CA 1
ATOM 673 C C . VAL A 1 92 ? -9.067 -6.359 10.170 1.00 85.31 92 VAL A C 1
ATOM 675 O O . VAL A 1 92 ? -9.468 -5.972 9.071 1.00 85.31 92 VAL A O 1
ATOM 678 N N . ILE A 1 93 ? -8.128 -5.699 10.852 1.00 93.12 93 ILE A N 1
ATOM 679 C CA . ILE A 1 93 ? -7.438 -4.511 10.347 1.00 93.12 93 ILE A CA 1
ATOM 680 C C . ILE A 1 93 ? -6.161 -4.954 9.637 1.00 93.12 93 ILE A C 1
ATOM 682 O O . ILE A 1 93 ? -5.142 -5.245 10.266 1.00 93.12 93 ILE A O 1
ATOM 686 N N . THR A 1 94 ? -6.207 -5.004 8.310 1.00 93.50 94 THR A N 1
ATOM 687 C CA . THR A 1 94 ? -5.041 -5.306 7.482 1.00 93.50 94 THR A CA 1
ATOM 688 C C . THR A 1 94 ? -4.449 -4.015 6.908 1.00 93.50 94 THR A C 1
ATOM 690 O O . THR A 1 94 ? -5.160 -3.021 6.745 1.00 93.50 94 THR A O 1
ATOM 693 N N . PRO A 1 95 ? -3.145 -3.984 6.580 1.00 95.56 95 PRO A N 1
ATOM 694 C CA . PRO A 1 95 ? -2.560 -2.889 5.812 1.00 95.56 95 PRO A CA 1
ATOM 695 C C . PRO A 1 95 ? -3.370 -2.544 4.556 1.00 95.56 95 PRO A C 1
ATOM 697 O O . PRO A 1 95 ? -3.553 -1.372 4.263 1.00 95.56 95 PRO A O 1
ATOM 700 N N . GLU A 1 96 ? -3.878 -3.542 3.838 1.00 94.38 96 GLU A N 1
ATOM 701 C CA . GLU A 1 96 ? -4.642 -3.400 2.600 1.00 94.38 96 GLU A CA 1
ATOM 702 C C . GLU A 1 96 ? -6.017 -2.761 2.826 1.00 94.38 96 GLU A C 1
ATOM 704 O O . GLU A 1 96 ? -6.419 -1.908 2.034 1.00 94.38 96 GLU A O 1
ATOM 709 N N . SER A 1 97 ? -6.709 -3.089 3.926 1.00 91.75 97 SER A N 1
ATOM 710 C CA . SER A 1 97 ? -8.033 -2.518 4.217 1.00 91.75 97 SER A CA 1
ATOM 711 C C . SER A 1 97 ? -7.981 -1.024 4.553 1.00 91.75 97 SER A C 1
ATOM 713 O O . SER A 1 97 ? -8.949 -0.303 4.316 1.00 91.75 97 SER A O 1
ATOM 715 N N . ILE A 1 98 ? -6.836 -0.531 5.037 1.00 93.88 98 ILE A N 1
ATOM 716 C CA . ILE A 1 98 ? -6.605 0.898 5.306 1.00 93.88 98 ILE A CA 1
ATOM 717 C C . ILE A 1 98 ? -5.772 1.606 4.221 1.00 93.88 98 ILE A C 1
ATOM 719 O O . ILE A 1 98 ? -5.608 2.830 4.262 1.00 93.88 98 ILE A O 1
ATOM 723 N N . ASN A 1 99 ? -5.208 0.850 3.276 1.00 95.06 99 ASN A N 1
ATOM 724 C CA . ASN A 1 99 ? -4.413 1.339 2.153 1.00 95.06 99 ASN A CA 1
ATOM 725 C C . ASN A 1 99 ? -4.886 0.673 0.853 1.00 95.06 99 ASN A C 1
ATOM 727 O O . ASN A 1 99 ? -4.216 -0.236 0.360 1.00 95.06 99 ASN A O 1
ATOM 731 N N . PRO A 1 100 ? -5.998 1.149 0.261 1.00 93.50 100 PRO A N 1
ATOM 732 C CA . PRO A 1 100 ? -6.636 0.490 -0.878 1.00 93.50 100 PRO A CA 1
ATOM 733 C C . PRO A 1 100 ? -5.762 0.484 -2.134 1.00 93.50 100 PRO A C 1
ATOM 735 O O . PRO A 1 100 ? -5.868 -0.428 -2.941 1.00 93.50 100 PRO A O 1
ATOM 738 N N . VAL A 1 101 ? -4.852 1.451 -2.298 1.00 95.12 101 VAL A N 1
ATOM 739 C CA . VAL A 1 101 ? -3.922 1.485 -3.437 1.00 95.12 101 VAL A CA 1
ATOM 740 C C . VAL A 1 101 ? -2.483 1.584 -2.953 1.00 95.12 101 VAL A C 1
ATOM 742 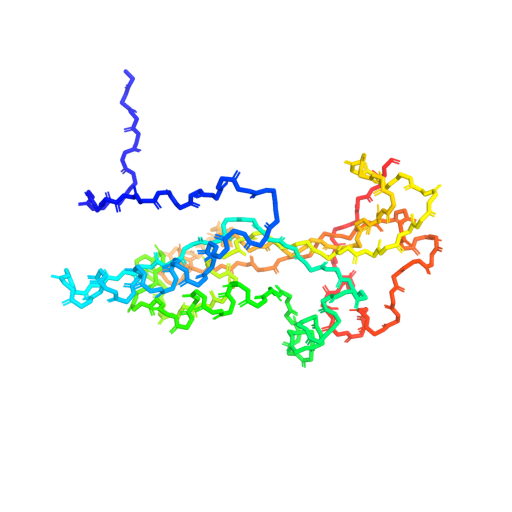O O . VAL A 1 101 ? -2.126 2.498 -2.194 1.00 95.12 101 VAL A O 1
ATOM 745 N N . HIS A 1 102 ? -1.648 0.659 -3.422 1.00 96.81 102 HIS A N 1
ATOM 746 C CA . HIS A 1 102 ? -0.221 0.643 -3.141 1.00 96.81 102 HIS A CA 1
ATOM 747 C C . HIS A 1 102 ? 0.592 0.362 -4.380 1.00 96.81 102 HIS A C 1
ATOM 749 O O . HIS A 1 102 ? 0.329 -0.601 -5.091 1.00 96.81 102 HIS A O 1
ATOM 755 N N . ARG A 1 103 ? 1.612 1.186 -4.583 1.00 96.56 103 ARG A N 1
ATOM 756 C CA . ARG A 1 103 ? 2.434 1.151 -5.777 1.00 96.56 103 ARG A CA 1
ATOM 757 C C . ARG A 1 103 ? 3.837 0.650 -5.495 1.00 96.56 103 ARG A C 1
ATOM 759 O O . ARG A 1 103 ? 4.490 1.182 -4.603 1.00 96.56 103 ARG A O 1
ATOM 766 N N . LEU A 1 104 ? 4.327 -0.285 -6.298 1.00 96.81 104 LEU A N 1
ATOM 767 C CA . LEU A 1 104 ? 5.746 -0.617 -6.331 1.00 96.81 104 LEU A CA 1
ATOM 768 C C . LEU A 1 104 ? 6.449 0.175 -7.439 1.00 96.81 104 LEU A C 1
ATOM 770 O O . LEU A 1 104 ? 5.999 0.195 -8.588 1.00 96.81 104 LEU A O 1
ATOM 774 N N . TRP A 1 105 ? 7.549 0.825 -7.080 1.00 96.19 105 TRP A N 1
ATOM 775 C CA . TRP A 1 105 ? 8.415 1.573 -7.986 1.00 96.19 105 TRP A CA 1
ATOM 776 C C . TRP A 1 105 ? 9.774 0.897 -8.121 1.00 96.19 105 TRP A C 1
ATOM 778 O O . TRP A 1 105 ? 10.241 0.254 -7.190 1.00 96.19 105 TRP A O 1
ATOM 788 N N . LEU A 1 106 ? 10.420 1.097 -9.261 1.00 95.25 106 LEU A N 1
ATOM 789 C CA . LEU A 1 106 ? 11.822 0.786 -9.493 1.00 95.25 106 LEU A CA 1
ATOM 790 C C . LEU A 1 106 ? 12.563 2.085 -9.824 1.00 95.25 106 LEU A C 1
ATOM 792 O O . LEU A 1 106 ? 12.105 2.802 -10.721 1.00 95.25 106 LEU A O 1
ATOM 796 N N . PRO A 1 107 ? 13.702 2.392 -9.186 1.00 93.62 107 PRO A N 1
ATOM 797 C CA . PRO A 1 107 ? 14.559 3.480 -9.630 1.00 93.62 107 PRO A CA 1
ATOM 798 C C . PRO A 1 107 ? 15.057 3.211 -11.048 1.00 93.62 107 PRO A C 1
ATOM 800 O O . PRO A 1 107 ? 15.635 2.167 -11.343 1.00 93.62 107 PRO A O 1
ATOM 803 N N . THR A 1 108 ? 14.845 4.169 -11.939 1.00 92.94 108 THR A N 1
ATOM 804 C CA . THR A 1 108 ? 15.299 4.103 -13.328 1.00 92.94 108 THR A CA 1
ATOM 805 C C . THR A 1 108 ? 15.868 5.462 -13.721 1.00 92.94 108 THR A C 1
ATOM 807 O O . THR A 1 108 ? 15.153 6.233 -14.368 1.00 92.94 108 THR A O 1
ATOM 810 N N . PRO A 1 109 ? 17.109 5.779 -13.301 1.00 91.38 109 PRO A N 1
ATOM 811 C CA . PRO A 1 109 ? 17.754 7.052 -13.609 1.00 91.38 109 PRO A CA 1
ATOM 812 C C . PRO A 1 109 ? 17.737 7.348 -15.108 1.00 91.38 109 PRO A C 1
ATOM 814 O O . PRO A 1 109 ? 17.811 6.424 -15.924 1.00 91.38 109 PRO A O 1
ATOM 817 N N . ASP A 1 110 ? 17.612 8.626 -15.455 1.00 91.50 110 ASP A N 1
ATOM 818 C CA . ASP A 1 110 ? 17.587 9.123 -16.838 1.00 91.50 110 ASP A CA 1
ATOM 819 C C . ASP A 1 110 ? 16.383 8.631 -17.665 1.00 91.50 110 ASP A C 1
ATOM 821 O O . ASP A 1 110 ? 16.348 8.771 -18.891 1.00 91.50 110 ASP A O 1
ATOM 825 N N . ARG A 1 111 ? 15.363 8.064 -17.007 1.00 86.88 111 ARG A N 1
ATOM 826 C CA . ARG A 1 111 ? 14.094 7.674 -17.632 1.00 86.88 111 ARG A CA 1
ATOM 827 C C . ARG A 1 111 ? 12.933 8.425 -17.008 1.00 86.88 111 ARG A C 1
ATOM 829 O O . ARG A 1 111 ? 12.908 8.700 -15.812 1.00 86.88 111 ARG A O 1
ATOM 836 N N . THR A 1 112 ? 11.922 8.698 -17.820 1.00 85.50 112 THR A N 1
ATOM 837 C CA . THR A 1 112 ? 10.604 9.108 -17.338 1.00 85.50 112 THR A CA 1
ATOM 838 C C . THR A 1 112 ? 9.666 7.926 -17.512 1.00 85.50 112 THR A C 1
ATOM 840 O O . THR A 1 112 ? 9.452 7.468 -18.633 1.00 85.50 112 THR A O 1
ATOM 843 N N . GLY A 1 113 ? 9.152 7.395 -16.402 1.00 77.19 113 GLY A N 1
ATOM 844 C CA . GLY A 1 113 ? 8.212 6.279 -16.444 1.00 77.19 113 GLY A CA 1
ATOM 845 C C . GLY A 1 113 ? 6.862 6.685 -17.047 1.00 77.19 113 GLY A C 1
ATOM 846 O O . GLY A 1 113 ? 6.542 7.868 -17.146 1.00 77.19 113 GLY A O 1
ATOM 847 N N . MET A 1 114 ? 6.022 5.694 -17.365 1.00 80.44 114 MET A N 1
ATOM 848 C CA . MET A 1 114 ? 4.670 5.860 -17.940 1.00 80.44 114 MET A CA 1
ATOM 849 C C . MET A 1 114 ? 3.784 6.886 -17.206 1.00 80.44 114 MET A C 1
ATOM 851 O O . MET A 1 114 ? 2.879 7.473 -17.786 1.00 80.44 114 MET A O 1
ATOM 855 N N . LEU A 1 115 ? 4.039 7.121 -15.918 1.00 80.50 115 LEU A N 1
ATOM 856 C CA . LEU A 1 115 ? 3.253 8.028 -15.078 1.00 80.50 115 LEU A CA 1
ATOM 857 C C . LEU A 1 115 ? 3.849 9.440 -14.970 1.00 80.50 115 LEU A C 1
ATOM 859 O O . LEU A 1 115 ? 3.426 10.217 -14.119 1.00 80.50 115 LEU A O 1
ATOM 863 N N . GLY A 1 116 ? 4.832 9.766 -15.813 1.00 80.19 116 GLY A N 1
ATOM 864 C CA . GLY A 1 116 ? 5.466 11.083 -15.875 1.00 80.19 116 GLY A CA 1
ATOM 865 C C . GLY A 1 116 ? 6.475 11.360 -14.758 1.00 80.19 116 GLY A C 1
ATOM 866 O O . GLY A 1 116 ? 7.031 12.454 -14.699 1.00 80.19 116 GLY A O 1
ATOM 867 N N . ASP A 1 117 ? 6.731 10.390 -13.878 1.00 83.00 117 ASP A N 1
ATOM 868 C CA . ASP A 1 117 ? 7.741 10.517 -12.833 1.00 83.00 117 ASP A CA 1
ATOM 869 C C . ASP A 1 117 ? 9.143 10.291 -13.415 1.00 83.00 117 ASP A C 1
ATOM 871 O O . ASP A 1 117 ? 9.424 9.252 -14.019 1.00 83.00 117 ASP A O 1
ATOM 875 N N . ALA A 1 118 ? 10.022 11.276 -13.226 1.00 88.00 118 ALA A N 1
ATOM 876 C CA . ALA A 1 118 ? 11.433 11.165 -13.574 1.00 88.00 118 ALA A CA 1
ATOM 877 C C . ALA A 1 118 ? 12.167 10.217 -12.615 1.00 88.00 118 ALA A C 1
ATOM 879 O O . ALA A 1 118 ? 11.815 10.104 -11.438 1.00 88.00 118 ALA A O 1
ATOM 880 N N . ASP A 1 119 ? 13.189 9.548 -13.141 1.00 92.12 119 ASP A N 1
ATOM 881 C CA . ASP A 1 119 ? 14.125 8.673 -12.433 1.00 92.12 119 ASP A CA 1
ATOM 882 C C . ASP A 1 119 ? 13.496 7.445 -11.761 1.00 92.12 119 ASP A C 1
ATOM 884 O O . ASP A 1 119 ? 14.152 6.748 -10.982 1.00 92.12 119 ASP A O 1
ATOM 888 N N . ARG A 1 120 ? 12.234 7.126 -12.075 1.00 93.06 120 ARG A N 1
ATOM 889 C CA . ARG A 1 120 ? 11.562 5.919 -11.585 1.00 93.06 120 ARG A CA 1
ATOM 890 C C . ARG A 1 120 ? 10.513 5.381 -12.545 1.00 93.06 120 ARG A C 1
ATOM 892 O O . ARG A 1 120 ? 9.812 6.120 -13.233 1.00 93.06 120 ARG A O 1
ATOM 899 N N . THR A 1 121 ? 10.351 4.068 -12.511 1.00 94.62 121 THR A N 1
ATOM 900 C CA . THR A 1 121 ? 9.368 3.323 -13.288 1.00 94.62 121 THR A CA 1
ATOM 901 C C . THR A 1 121 ? 8.421 2.606 -12.343 1.00 94.62 121 THR A C 1
ATOM 903 O O . THR A 1 121 ? 8.830 1.914 -11.417 1.00 94.62 121 THR A O 1
ATOM 906 N N . PHE A 1 122 ? 7.126 2.794 -12.555 1.00 94.75 122 PHE A N 1
ATOM 907 C CA . PHE A 1 122 ? 6.099 2.026 -11.868 1.00 94.75 122 PHE A CA 1
ATOM 908 C C . PHE A 1 122 ? 6.146 0.568 -12.345 1.00 94.75 122 PHE A C 1
ATOM 910 O O . PHE A 1 122 ? 6.151 0.351 -13.554 1.00 94.75 122 PHE A O 1
ATOM 917 N N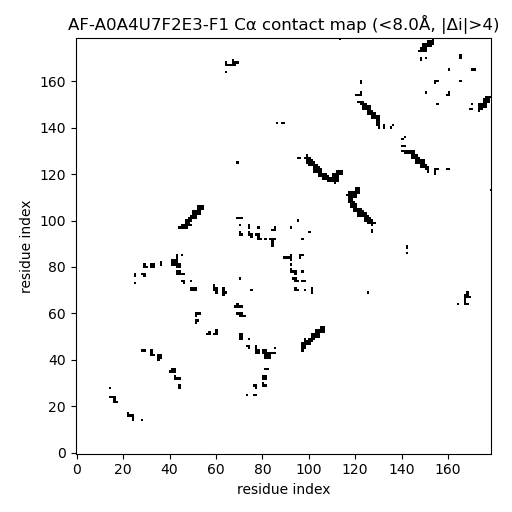 . LEU A 1 123 ? 6.163 -0.403 -11.429 1.00 96.06 123 LEU A N 1
ATOM 918 C CA . LEU A 1 123 ? 6.158 -1.831 -11.769 1.00 96.06 123 LEU A CA 1
ATOM 919 C C . LEU A 1 123 ? 4.749 -2.423 -11.702 1.00 96.06 123 LEU A C 1
ATOM 921 O O . LEU A 1 123 ? 4.233 -2.923 -12.699 1.00 96.06 123 LEU A O 1
ATOM 925 N N . CYS A 1 124 ? 4.122 -2.353 -10.526 1.00 96.81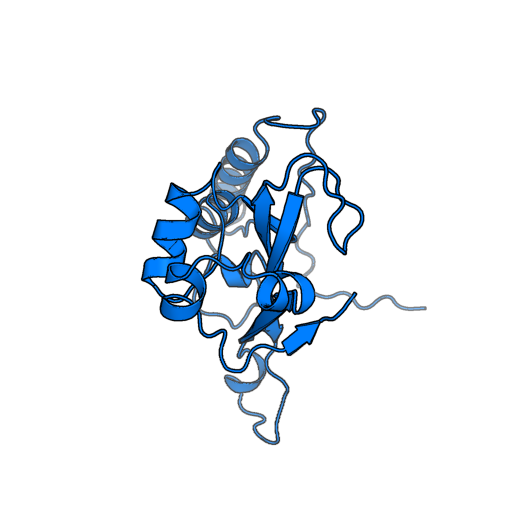 124 CYS A N 1
ATOM 926 C CA . CYS A 1 124 ? 2.769 -2.851 -10.318 1.00 96.81 124 CYS A CA 1
ATOM 927 C C . CYS A 1 124 ? 2.042 -2.128 -9.181 1.00 96.81 124 CYS A C 1
ATOM 929 O O . CYS A 1 124 ? 2.653 -1.675 -8.207 1.00 96.81 124 CYS A O 1
ATOM 931 N N . ASP A 1 125 ? 0.726 -2.006 -9.317 1.00 96.75 125 ASP A N 1
ATOM 932 C CA . ASP A 1 125 ? -0.182 -1.476 -8.310 1.00 96.75 125 ASP A CA 1
ATOM 933 C C . ASP A 1 125 ? -0.930 -2.654 -7.706 1.00 96.75 125 ASP A C 1
ATOM 935 O O . ASP A 1 125 ? -1.471 -3.490 -8.425 1.00 96.75 125 ASP A O 1
ATOM 939 N N . ARG A 1 126 ? -1.008 -2.689 -6.381 1.00 96.44 126 ARG A N 1
ATOM 940 C CA . ARG A 1 126 ? -1.959 -3.521 -5.656 1.00 96.44 126 ARG A CA 1
ATOM 941 C C . ARG A 1 126 ? -3.178 -2.677 -5.330 1.00 96.44 126 ARG A C 1
ATOM 943 O O . ARG A 1 126 ? -3.071 -1.655 -4.644 1.00 96.44 126 ARG A O 1
ATOM 950 N N . VAL A 1 127 ? -4.336 -3.124 -5.790 1.00 95.06 127 VAL A N 1
ATOM 951 C CA . VAL A 1 127 ? -5.625 -2.463 -5.598 1.00 95.06 127 VAL A CA 1
ATOM 952 C C . VAL A 1 127 ? -6.520 -3.376 -4.775 1.00 95.06 127 VAL A C 1
ATOM 954 O O . VAL A 1 127 ? -6.785 -4.502 -5.176 1.00 95.06 127 VAL A O 1
ATOM 957 N N . THR A 1 128 ? -6.991 -2.882 -3.637 1.00 91.94 128 THR A N 1
ATOM 958 C CA . THR A 1 128 ? -7.969 -3.553 -2.783 1.00 91.94 128 THR A CA 1
ATOM 959 C C . THR A 1 128 ? -9.257 -2.747 -2.820 1.00 91.94 128 THR A C 1
ATOM 961 O O . THR A 1 128 ? -9.276 -1.568 -2.459 1.00 91.94 128 THR A O 1
ATOM 964 N N . ALA A 1 129 ? -10.326 -3.376 -3.293 1.00 87.50 129 ALA A N 1
ATOM 965 C CA . ALA A 1 129 ? -11.643 -2.770 -3.439 1.00 87.50 129 ALA A CA 1
ATOM 966 C C . ALA A 1 129 ? -12.713 -3.700 -2.850 1.00 87.50 129 ALA A C 1
ATOM 968 O O . ALA A 1 129 ? -12.438 -4.885 -2.660 1.00 87.50 129 ALA A O 1
ATOM 969 N N . PRO A 1 130 ? -13.928 -3.203 -2.559 1.00 82.62 130 PRO A N 1
ATOM 970 C CA . PRO A 1 130 ? -15.063 -4.083 -2.299 1.00 82.62 130 PRO A CA 1
ATOM 971 C C . PRO A 1 130 ? -15.205 -5.097 -3.438 1.00 82.62 130 PRO A C 1
ATOM 973 O O . PRO A 1 130 ? -15.065 -4.728 -4.610 1.00 82.62 130 PRO A O 1
ATOM 976 N N . ALA A 1 131 ? -15.443 -6.360 -3.096 1.00 79.25 131 ALA A N 1
ATOM 977 C CA . ALA A 1 131 ? -15.720 -7.391 -4.081 1.00 79.25 131 ALA A CA 1
ATOM 978 C C . ALA A 1 131 ? -16.953 -6.980 -4.898 1.00 79.25 131 ALA A C 1
ATOM 980 O O . ALA A 1 131 ? -17.875 -6.336 -4.385 1.00 79.25 131 ALA A O 1
ATOM 981 N N . ALA A 1 132 ? -16.962 -7.311 -6.190 1.00 67.62 132 ALA A N 1
ATOM 982 C CA . ALA A 1 132 ? -18.166 -7.117 -6.982 1.00 67.62 132 ALA A CA 1
ATOM 983 C C . ALA A 1 132 ? -19.282 -7.970 -6.365 1.00 67.62 132 ALA A C 1
ATOM 985 O O . ALA A 1 132 ? -19.099 -9.171 -6.171 1.00 67.62 132 ALA A O 1
ATOM 986 N N . VAL A 1 133 ? -20.420 -7.349 -6.055 1.00 59.22 133 VAL A N 1
ATOM 987 C CA . VAL A 1 133 ? -21.609 -8.074 -5.605 1.00 59.22 133 VAL A CA 1
ATOM 988 C C . VAL A 1 133 ? -22.061 -8.938 -6.781 1.00 59.22 133 VAL A C 1
ATOM 990 O O . VAL A 1 133 ? -22.559 -8.419 -7.780 1.00 59.22 133 VAL A O 1
ATOM 993 N N . GLY A 1 134 ? -21.785 -10.239 -6.708 1.00 62.12 134 GLY A N 1
ATOM 994 C CA . GLY A 1 134 ? -22.413 -11.226 -7.583 1.00 62.12 134 GLY A CA 1
ATOM 995 C C . GLY A 1 134 ? -23.871 -11.446 -7.172 1.00 62.12 134 GLY A C 1
ATOM 996 O O . GLY A 1 134 ? -24.428 -10.678 -6.394 1.00 62.12 134 GLY A O 1
ATOM 997 N N . ASP A 1 135 ? -24.484 -12.540 -7.618 1.00 64.06 135 ASP A N 1
ATOM 998 C CA . ASP A 1 135 ? -25.821 -12.931 -7.128 1.00 64.06 135 ASP A CA 1
ATOM 999 C C . ASP A 1 135 ? -25.823 -13.341 -5.637 1.00 64.06 135 ASP A C 1
ATOM 1001 O O . ASP A 1 135 ? -26.880 -13.581 -5.053 1.00 64.06 135 ASP A O 1
ATOM 1005 N N . ASP A 1 136 ? -24.647 -13.422 -5.004 1.00 64.12 136 ASP A N 1
ATOM 1006 C CA . ASP A 1 136 ? -24.504 -13.662 -3.572 1.00 64.12 136 ASP A CA 1
ATOM 1007 C C . ASP A 1 136 ? -24.803 -12.381 -2.780 1.00 64.12 136 ASP A C 1
ATOM 1009 O O . ASP A 1 136 ? -23.993 -11.456 -2.692 1.00 64.12 136 ASP A O 1
ATOM 1013 N N . THR A 1 137 ? -26.001 -12.339 -2.203 1.00 64.88 137 THR A N 1
ATOM 1014 C CA . THR A 1 137 ? -26.476 -11.242 -1.355 1.00 64.88 137 THR A CA 1
ATOM 1015 C C . THR A 1 137 ? -26.253 -11.507 0.135 1.00 64.88 137 THR A C 1
ATOM 1017 O O . THR A 1 137 ? -26.927 -10.896 0.969 1.00 64.88 137 THR A O 1
ATOM 1020 N N . SER A 1 138 ? -25.393 -12.462 0.503 1.00 70.56 138 SER A N 1
ATOM 1021 C CA . SER A 1 138 ? -25.061 -12.706 1.907 1.00 70.56 138 SER A CA 1
ATOM 1022 C C . SER A 1 138 ? -24.383 -11.483 2.536 1.00 70.56 138 SER A C 1
ATOM 1024 O O . SER A 1 138 ? -23.751 -10.666 1.862 1.00 70.56 138 SER A O 1
ATOM 1026 N N . ALA A 1 139 ? -24.518 -11.347 3.858 1.00 65.31 139 ALA A N 1
ATOM 1027 C CA . ALA A 1 139 ? -23.841 -10.286 4.601 1.00 65.31 139 ALA A CA 1
ATOM 1028 C C . ALA A 1 139 ? -22.311 -10.363 4.435 1.00 65.31 139 ALA A C 1
ATOM 1030 O O . ALA A 1 139 ? -21.663 -9.324 4.372 1.00 65.31 139 ALA A O 1
ATOM 1031 N N . ASP A 1 140 ? -21.766 -11.572 4.283 1.00 66.25 140 ASP A N 1
ATOM 1032 C CA . ASP A 1 140 ? -20.336 -11.814 4.072 1.00 66.25 140 ASP A CA 1
ATOM 1033 C C . ASP A 1 140 ? -19.885 -11.372 2.668 1.00 66.25 140 ASP A C 1
ATOM 1035 O O . ASP A 1 140 ? -18.823 -10.770 2.502 1.00 66.25 140 ASP A O 1
ATOM 1039 N N . ALA A 1 141 ? -20.711 -11.593 1.639 1.00 62.22 141 ALA A N 1
ATOM 1040 C CA . ALA A 1 141 ? -20.422 -11.134 0.280 1.00 62.22 141 ALA A CA 1
ATOM 1041 C C . ALA A 1 141 ? -20.465 -9.602 0.153 1.00 62.22 141 ALA A C 1
ATOM 1043 O O . ALA A 1 141 ? -19.671 -9.016 -0.585 1.00 62.22 141 ALA A O 1
ATOM 1044 N N . ALA A 1 142 ? -21.340 -8.933 0.910 1.00 60.59 142 ALA A N 1
ATOM 1045 C CA . ALA A 1 142 ? -21.440 -7.472 0.931 1.00 60.59 142 ALA A CA 1
ATOM 1046 C C . ALA A 1 142 ? -20.205 -6.770 1.536 1.00 60.59 142 ALA A C 1
ATOM 1048 O O . ALA A 1 142 ? -20.033 -5.561 1.354 1.00 60.59 142 ALA A O 1
ATOM 1049 N N . THR A 1 143 ? -19.357 -7.501 2.261 1.00 66.12 143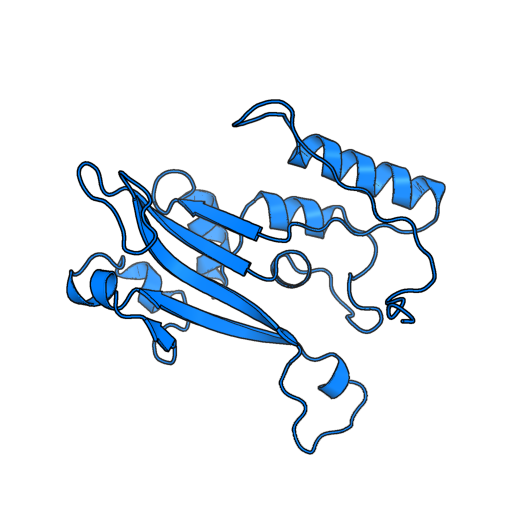 THR A N 1
ATOM 1050 C CA . THR A 1 143 ? -18.214 -6.958 3.017 1.00 66.12 143 THR A CA 1
ATOM 1051 C C . THR A 1 143 ? -16.882 -7.514 2.533 1.00 66.12 143 THR A C 1
ATOM 1053 O O . THR A 1 143 ? -15.822 -6.981 2.881 1.00 66.12 143 THR A O 1
ATOM 1056 N N . ALA A 1 144 ? -16.936 -8.539 1.681 1.00 74.75 144 ALA A N 1
ATOM 1057 C CA . ALA A 1 144 ? -15.791 -9.088 0.994 1.00 74.75 144 ALA A CA 1
ATOM 1058 C C . ALA A 1 144 ? -15.027 -7.982 0.257 1.00 74.75 144 ALA A C 1
ATOM 1060 O O . ALA A 1 144 ? -15.591 -7.097 -0.390 1.00 74.75 144 ALA A O 1
ATOM 1061 N N . THR A 1 145 ? -13.704 -8.048 0.353 1.00 83.25 145 THR A N 1
ATOM 1062 C CA . THR A 1 145 ? -12.806 -7.215 -0.441 1.00 83.25 145 THR A CA 1
ATOM 1063 C C . THR A 1 145 ? -12.003 -8.108 -1.358 1.00 83.25 145 THR A C 1
ATOM 1065 O O . THR A 1 145 ? -11.612 -9.215 -0.994 1.00 83.25 145 THR A O 1
ATOM 1068 N N . GLU A 1 146 ? -11.754 -7.615 -2.558 1.00 88.75 146 GLU A N 1
ATOM 1069 C CA . GLU A 1 146 ? -10.937 -8.289 -3.545 1.00 88.75 146 GLU A CA 1
ATOM 1070 C C . GLU A 1 146 ? -9.655 -7.491 -3.752 1.00 88.75 146 GLU A C 1
ATOM 1072 O O . GLU A 1 146 ? -9.678 -6.265 -3.908 1.00 88.75 146 GLU A O 1
ATOM 1077 N N . THR A 1 147 ? -8.528 -8.198 -3.737 1.00 91.75 147 THR A N 1
ATOM 1078 C CA . THR A 1 147 ? -7.227 -7.628 -4.075 1.00 91.75 147 THR A CA 1
ATOM 1079 C C . THR A 1 147 ? -6.838 -8.061 -5.476 1.00 91.75 147 THR A C 1
ATOM 1081 O O . THR A 1 147 ? -6.824 -9.249 -5.782 1.00 91.75 147 THR A O 1
ATOM 1084 N N . ARG A 1 148 ? -6.496 -7.085 -6.313 1.00 94.44 148 ARG A N 1
ATOM 1085 C CA . ARG A 1 148 ? -6.045 -7.274 -7.691 1.00 94.44 148 ARG A CA 1
ATOM 1086 C C . ARG A 1 148 ? -4.728 -6.548 -7.910 1.00 94.44 148 ARG A C 1
ATOM 1088 O O . ARG A 1 148 ? -4.434 -5.561 -7.230 1.00 94.44 148 ARG A O 1
ATOM 1095 N N . PHE A 1 149 ? -3.971 -7.010 -8.895 1.00 95.94 149 PHE A N 1
ATOM 1096 C CA . PHE A 1 149 ? -2.750 -6.351 -9.336 1.00 95.94 149 PHE A CA 1
ATOM 1097 C C . PHE A 1 149 ? -2.928 -5.750 -10.729 1.00 95.94 149 PHE A C 1
ATOM 1099 O O . PHE A 1 149 ? -3.605 -6.315 -11.588 1.00 95.94 149 PHE A O 1
ATOM 1106 N N . VAL A 1 150 ? -2.311 -4.590 -10.934 1.00 96.62 150 VAL A N 1
ATOM 1107 C CA . VAL A 1 150 ? -2.183 -3.931 -12.235 1.00 96.62 150 VAL A CA 1
ATOM 1108 C C . VAL A 1 150 ? -0.699 -3.789 -12.531 1.00 96.62 150 VAL A C 1
ATOM 1110 O O . VAL A 1 150 ? 0.013 -3.169 -11.748 1.00 96.62 150 VAL A O 1
ATOM 1113 N N . VAL A 1 151 ? -0.223 -4.367 -13.628 1.00 97.44 151 VAL A N 1
ATOM 1114 C CA . VAL A 1 151 ? 1.194 -4.409 -14.010 1.00 97.44 151 VAL A CA 1
ATOM 1115 C C . VAL A 1 151 ? 1.462 -3.415 -15.134 1.00 97.44 151 VAL A C 1
ATOM 1117 O O . VAL A 1 151 ? 0.664 -3.272 -16.057 1.00 97.44 151 VAL A O 1
ATOM 1120 N N . ASN A 1 152 ? 2.600 -2.731 -15.069 1.00 96.50 152 ASN A N 1
ATOM 1121 C CA . ASN A 1 152 ? 3.114 -1.944 -16.181 1.00 96.50 152 ASN A CA 1
ATOM 1122 C C . ASN A 1 152 ? 3.647 -2.880 -17.278 1.00 96.50 152 ASN A C 1
ATOM 1124 O O . ASN A 1 152 ? 4.750 -3.416 -17.151 1.00 96.50 152 ASN A O 1
ATOM 1128 N N . GLY A 1 153 ? 2.872 -3.061 -18.348 1.00 95.88 153 GLY A N 1
ATOM 1129 C CA . GLY A 1 153 ? 3.207 -3.964 -19.453 1.00 95.88 153 GLY A CA 1
ATOM 1130 C C . GLY A 1 153 ? 4.440 -3.521 -20.243 1.00 95.88 153 GLY A C 1
ATOM 1131 O O . GLY A 1 153 ? 5.256 -4.353 -20.647 1.00 95.88 153 GLY A O 1
ATOM 1132 N N . ALA A 1 154 ? 4.684 -2.209 -20.335 1.00 93.44 154 ALA A N 1
ATOM 1133 C CA . ALA A 1 154 ? 5.901 -1.672 -20.939 1.00 93.44 154 ALA A CA 1
ATOM 1134 C C . ALA A 1 154 ? 7.152 -1.988 -20.098 1.00 93.44 154 ALA A C 1
ATOM 1136 O O . ALA A 1 154 ? 8.209 -2.296 -20.649 1.00 93.44 154 ALA A O 1
ATOM 1137 N N . ALA A 1 155 ? 7.045 -1.948 -18.764 1.00 94.06 155 ALA A N 1
ATOM 1138 C CA . ALA A 1 155 ? 8.139 -2.349 -17.877 1.00 94.06 155 ALA A CA 1
ATOM 1139 C C . ALA A 1 155 ? 8.393 -3.863 -17.934 1.00 94.06 155 ALA A C 1
ATOM 1141 O O . ALA A 1 155 ? 9.550 -4.281 -17.963 1.00 94.06 155 ALA A O 1
ATOM 1142 N N . GLU A 1 156 ? 7.331 -4.671 -17.995 1.00 95.25 156 GLU A N 1
ATOM 1143 C CA . GLU A 1 156 ? 7.407 -6.129 -18.177 1.00 95.25 156 GLU A CA 1
ATOM 1144 C C . GLU A 1 156 ? 8.102 -6.482 -19.494 1.00 95.25 156 GLU A C 1
ATOM 1146 O O . GLU A 1 156 ? 9.110 -7.186 -19.489 1.00 95.25 156 GLU A O 1
ATOM 1151 N N . SER A 1 157 ? 7.659 -5.891 -20.603 1.00 94.00 157 SER A N 1
ATOM 1152 C CA . SER A 1 157 ? 8.249 -6.094 -21.932 1.00 94.00 157 SER A CA 1
ATOM 1153 C C . SER A 1 157 ? 9.711 -5.642 -22.017 1.00 94.00 157 SER A C 1
ATOM 1155 O O . SER A 1 157 ? 10.500 -6.216 -22.765 1.00 94.00 157 SER A O 1
ATOM 1157 N N . ALA A 1 158 ? 10.092 -4.622 -21.244 1.00 92.88 158 ALA A N 1
ATOM 1158 C CA . ALA A 1 158 ? 11.465 -4.133 -21.156 1.00 92.88 158 ALA A CA 1
ATOM 1159 C C . ALA A 1 158 ? 12.355 -4.944 -20.191 1.00 92.88 158 ALA A C 1
ATOM 1161 O O . ALA A 1 158 ? 13.517 -4.577 -20.004 1.00 92.88 158 ALA A O 1
ATOM 1162 N N . GLY A 1 159 ? 11.834 -6.007 -19.564 1.00 93.69 159 GLY A N 1
ATOM 1163 C CA . GLY A 1 159 ? 12.575 -6.839 -18.611 1.00 93.69 159 GLY A CA 1
ATOM 1164 C C . GLY A 1 159 ? 12.922 -6.116 -17.307 1.00 93.69 159 GLY A C 1
ATOM 1165 O O . GLY A 1 159 ? 13.957 -6.390 -16.708 1.00 93.69 159 GLY A O 1
ATOM 1166 N N . LEU A 1 160 ? 12.100 -5.145 -16.892 1.00 93.75 160 LEU A N 1
ATOM 1167 C CA . LEU A 1 160 ? 12.325 -4.360 -15.672 1.00 93.75 160 LEU A CA 1
ATOM 1168 C C . LEU A 1 160 ? 11.650 -4.954 -14.431 1.00 93.75 160 LEU A C 1
ATOM 1170 O O . LEU A 1 160 ? 11.913 -4.479 -13.327 1.00 93.75 160 LEU A O 1
ATOM 1174 N N . LEU A 1 161 ? 10.768 -5.945 -14.583 1.00 94.12 161 LEU A N 1
ATOM 1175 C CA . LEU A 1 161 ? 10.182 -6.641 -13.439 1.00 94.12 161 LEU A CA 1
ATOM 1176 C C . LEU A 1 161 ? 11.247 -7.558 -12.817 1.00 94.12 161 LEU A C 1
ATOM 1178 O O . LEU A 1 161 ? 11.788 -8.401 -13.528 1.00 94.12 161 LEU A O 1
ATOM 1182 N N . PRO A 1 162 ? 11.549 -7.417 -11.515 1.00 92.19 162 PRO A N 1
ATOM 1183 C CA . PRO A 1 162 ? 12.422 -8.352 -10.816 1.00 92.19 162 PRO A CA 1
ATOM 1184 C C . PRO A 1 162 ? 11.859 -9.776 -10.861 1.00 92.19 162 PRO A C 1
ATOM 1186 O O . PRO A 1 162 ? 10.655 -9.955 -10.687 1.00 92.19 162 PRO A O 1
ATOM 1189 N N . ASP A 1 163 ? 12.718 -10.784 -11.030 1.00 88.19 163 ASP A N 1
ATOM 1190 C CA . ASP A 1 163 ? 12.290 -12.192 -11.114 1.00 88.19 163 ASP A CA 1
ATOM 1191 C C . ASP A 1 163 ? 11.475 -12.614 -9.880 1.00 88.19 163 ASP A C 1
ATOM 1193 O O . ASP A 1 163 ? 10.404 -13.212 -9.985 1.00 88.19 163 ASP A O 1
ATOM 1197 N N . ASP A 1 164 ? 11.936 -12.205 -8.693 1.00 89.62 164 ASP A N 1
ATOM 1198 C CA . ASP A 1 164 ? 11.279 -12.545 -7.434 1.00 89.62 164 ASP A CA 1
ATOM 1199 C C . ASP A 1 164 ? 9.894 -11.899 -7.293 1.00 89.62 164 ASP A C 1
ATOM 1201 O O . ASP A 1 164 ? 9.077 -12.387 -6.518 1.00 89.62 164 ASP A O 1
ATOM 1205 N N . LEU A 1 165 ? 9.599 -10.831 -8.039 1.00 92.12 165 LEU A N 1
ATOM 1206 C CA . LEU A 1 165 ? 8.308 -10.156 -7.993 1.00 92.12 165 LEU A CA 1
ATOM 1207 C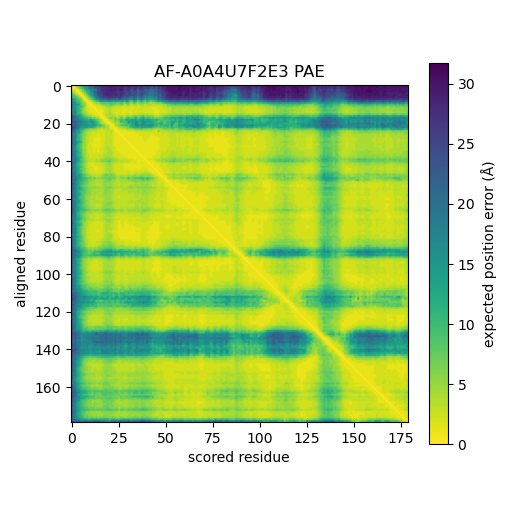 C . LEU A 1 165 ? 7.198 -11.042 -8.567 1.00 92.12 165 LEU A C 1
ATOM 1209 O O . LEU A 1 165 ? 6.134 -11.154 -7.958 1.00 92.12 165 LEU A O 1
ATOM 1213 N N . ALA A 1 166 ? 7.448 -11.671 -9.719 1.00 85.94 166 ALA A N 1
ATOM 1214 C CA . ALA A 1 166 ? 6.490 -12.557 -10.377 1.00 85.94 166 ALA A CA 1
ATOM 1215 C C . ALA A 1 166 ? 6.300 -13.875 -9.609 1.00 85.94 166 ALA A C 1
ATOM 1217 O O . ALA A 1 166 ? 5.195 -14.410 -9.585 1.00 85.94 166 ALA A O 1
ATOM 1218 N N . ASP A 1 167 ? 7.349 -14.352 -8.932 1.00 89.25 167 ASP A N 1
ATOM 1219 C CA . ASP A 1 167 ? 7.281 -15.548 -8.085 1.00 89.25 167 ASP A CA 1
ATOM 1220 C C . ASP A 1 167 ? 6.525 -15.300 -6.771 1.00 89.25 167 ASP A C 1
ATOM 1222 O O . ASP A 1 167 ? 5.917 -16.210 -6.204 1.00 89.25 167 ASP A O 1
ATOM 1226 N N . ARG A 1 168 ? 6.595 -14.071 -6.247 1.00 93.31 168 ARG A N 1
ATOM 1227 C CA . ARG A 1 168 ? 6.064 -13.723 -4.922 1.00 93.31 168 ARG A CA 1
ATOM 1228 C C . ARG A 1 168 ? 4.677 -13.120 -4.956 1.00 93.31 168 ARG A C 1
ATOM 1230 O O . ARG A 1 168 ? 3.977 -13.212 -3.957 1.00 93.31 168 ARG A O 1
ATOM 1237 N N . LEU A 1 169 ? 4.278 -12.476 -6.046 1.00 94.50 169 LEU A N 1
ATOM 1238 C CA . LEU A 1 169 ? 2.970 -11.838 -6.167 1.00 94.50 169 LEU A CA 1
ATOM 1239 C C . LEU A 1 169 ? 2.131 -12.535 -7.244 1.00 94.50 169 LEU A C 1
ATOM 1241 O O . LEU A 1 169 ? 2.680 -12.991 -8.244 1.00 94.50 169 LEU A O 1
ATOM 1245 N N . PRO A 1 170 ? 0.794 -12.589 -7.096 1.00 93.06 170 PRO A N 1
ATOM 1246 C CA . PRO A 1 170 ? -0.090 -13.217 -8.077 1.00 93.06 170 PRO A CA 1
ATOM 1247 C C . PRO A 1 170 ? -0.252 -12.325 -9.323 1.00 93.06 170 PRO A C 1
ATOM 1249 O O . PRO A 1 170 ? -1.304 -11.732 -9.553 1.00 93.06 170 PRO A O 1
ATOM 1252 N N . LEU A 1 171 ? 0.817 -12.188 -10.114 1.00 93.88 171 LEU A N 1
ATOM 1253 C CA . LEU A 1 171 ? 0.875 -11.301 -11.282 1.00 93.88 171 LEU A CA 1
ATOM 1254 C C . LEU A 1 171 ? 0.482 -11.977 -12.599 1.00 93.88 171 LEU A C 1
ATOM 1256 O O . LEU A 1 171 ? 0.302 -11.287 -13.603 1.00 93.88 171 LEU A O 1
ATOM 1260 N N . ALA A 1 172 ? 0.336 -13.305 -12.618 1.00 91.75 172 ALA A N 1
ATOM 1261 C CA . ALA A 1 172 ? -0.035 -14.044 -13.825 1.00 91.75 172 ALA A CA 1
ATOM 1262 C C . ALA A 1 172 ? -1.339 -13.494 -14.433 1.00 91.75 172 ALA A C 1
ATOM 1264 O O . ALA A 1 172 ? -1.350 -13.070 -15.590 1.00 91.75 172 ALA A O 1
ATOM 1265 N N . ASP A 1 173 ? -2.376 -13.362 -13.605 1.00 89.81 173 ASP A N 1
ATOM 1266 C CA . ASP A 1 173 ? -3.707 -12.890 -14.005 1.00 89.81 173 ASP A CA 1
ATOM 1267 C C . ASP A 1 173 ? -3.883 -11.365 -13.873 1.00 89.81 173 ASP A C 1
ATOM 1269 O O . ASP A 1 173 ? -4.993 -10.841 -13.991 1.00 89.81 173 ASP A O 1
ATOM 1273 N N . ALA A 1 174 ? -2.802 -10.627 -13.602 1.00 95.44 174 ALA A N 1
ATOM 1274 C CA . ALA A 1 174 ? -2.868 -9.183 -13.418 1.00 95.44 174 ALA A CA 1
ATOM 1275 C C . ALA A 1 174 ? -3.196 -8.451 -14.727 1.00 95.44 174 ALA A C 1
ATOM 1277 O O . ALA A 1 174 ? -2.680 -8.772 -15.805 1.00 95.44 174 ALA A O 1
ATOM 1278 N N . THR A 1 175 ? -4.000 -7.391 -14.617 1.00 96.50 175 THR A N 1
ATOM 1279 C CA . THR A 1 175 ? -4.262 -6.487 -15.741 1.00 96.50 175 THR A CA 1
ATOM 1280 C C . THR A 1 175 ? -2.972 -5.778 -16.124 1.00 96.50 175 THR A C 1
ATOM 1282 O O . THR A 1 175 ? -2.369 -5.101 -15.291 1.00 96.50 175 THR A O 1
ATOM 1285 N N . ARG A 1 176 ? -2.568 -5.879 -17.389 1.00 96.75 176 ARG A N 1
ATOM 1286 C CA . ARG A 1 176 ? -1.438 -5.122 -17.934 1.00 96.75 176 ARG A CA 1
ATOM 1287 C C . ARG A 1 176 ? -1.921 -3.811 -18.524 1.00 96.75 176 ARG A C 1
ATOM 1289 O O . ARG A 1 176 ? -2.924 -3.774 -19.235 1.00 96.75 176 ARG A O 1
ATOM 1296 N N . VAL A 1 177 ? -1.219 -2.737 -18.193 1.00 95.69 177 VAL A N 1
ATOM 1297 C CA . VAL A 1 177 ? -1.430 -1.417 -18.782 1.00 95.69 177 VAL A CA 1
ATOM 1298 C C . VAL A 1 177 ? -0.241 -1.070 -19.662 1.00 95.69 177 VAL A C 1
ATOM 1300 O O . VAL A 1 177 ? 0.906 -1.128 -19.218 1.00 95.69 177 VAL A O 1
ATOM 1303 N N . GLU A 1 178 ? -0.542 -0.720 -20.905 1.00 88.81 178 GLU A N 1
ATOM 1304 C CA . GLU A 1 178 ? 0.421 -0.204 -21.873 1.00 88.81 178 GLU A CA 1
ATOM 1305 C C . GLU A 1 178 ? 0.326 1.327 -21.897 1.00 88.81 178 GLU A C 1
ATOM 1307 O O . GLU A 1 178 ? -0.770 1.883 -21.758 1.00 88.81 178 GLU A O 1
ATOM 1312 N N . GLY A 1 179 ? 1.475 1.992 -22.018 1.00 68.56 179 GLY A N 1
ATOM 1313 C CA . GLY A 1 179 ? 1.611 3.453 -22.046 1.00 68.56 179 GLY A CA 1
ATOM 1314 C C . GLY A 1 179 ? 1.822 4.014 -23.441 1.00 68.56 179 GLY A C 1
ATOM 1315 O O . GLY A 1 179 ? 2.364 3.278 -24.295 1.00 68.56 179 GLY A O 1
#

Secondary structure (DSSP, 8-state):
------SSSPPP-----SSSS--SHHHHHHHHHHHHHHHHS------SEEEEETTTTHHHHHHHHTTT----HHHHHHHHH-SS-SSTT-----HHHH-SEEEEEEEEEEEE-TTS-EEEEEEEEEEEEEPP--S---TTTTT-EEEEEEEEHHHHHTT-S-HHHHHHS--TTPEEE--

Radius of gyration: 17.97 Å; Cα contacts (8 Å, |Δi|>4): 302; chains: 1; bounding box: 46×36×47 Å

pLDDT: mean 87.05, std 13.81, range [33.38, 97.81]

Sequence (179 aa):
MSGERRGDGAPVLLVAGGARVDAGKTTFSTGLVRALADRVGDAVGVKPRAGNDFWFDHDDYRIAAESGRLYGKDARRLAAASTRPLADAADVITPESINPVHRLWLPTPDRTGMLGDADRTFLCDRVTAPAAVGDDTSADAATATETRFVVNGAAESAGLLPDDLADRLPLADATRVEG

Mean predicted aligned error: 6.67 Å